Protein AF-A0A0Q8CU40-F1 (afdb_monomer)

Foldseek 3Di:
DQALVNLLVLLVVLVVLVVLLVLLVVLLVVLVVVVVCVVVVNFDCDDLLVVLSVLLNVLSVLLNVLNVVSNVLSVLSNVCSPDPDNQVSLQVVVVVCVVVVNDDPVPHPDDPVVSSVVSVVSSVSSVVSSVSSVVSNVVSVVPGPDPVVPPPPPPPPPPPPVVVVPDPPDDDDDDDDDDDDD

Secondary structure (DSSP, 8-state):
---HHHHHHHHHHHHTHHHHHHHHHHHHHHHHHHHHHHHTTSS---THHHHHHHHHHHHHHHHHHHHHHHHHHHHHHHHHTTSS-HHHHHHHHHHHHHHTT-S-GGGTT--HHHHHHHHHHHHHHHHHHHHHHHHHHHHHHHHSPPGGG-----------TTTTS---PPPPP---------

Structure (mmCIF, N/CA/C/O backbone):
data_AF-A0A0Q8CU40-F1
#
_entry.id   AF-A0A0Q8CU40-F1
#
loop_
_atom_site.group_PDB
_atom_site.id
_atom_site.type_symbol
_atom_site.label_atom_id
_atom_site.label_alt_id
_atom_site.label_comp_id
_atom_site.label_asym_id
_atom_site.label_entity_id
_atom_site.label_seq_id
_atom_site.pdbx_PDB_ins_code
_atom_site.Cartn_x
_atom_site.Cartn_y
_atom_site.Cartn_z
_atom_site.occupancy
_atom_site.B_iso_or_equiv
_atom_site.auth_seq_id
_atom_site.auth_comp_id
_atom_site.auth_asym_id
_atom_site.auth_atom_id
_atom_site.pdbx_PDB_model_num
ATOM 1 N N . MET A 1 1 ? -13.364 10.792 26.585 1.00 67.12 1 MET A N 1
ATOM 2 C CA . MET A 1 1 ? -14.103 9.550 26.282 1.00 67.12 1 MET A CA 1
ATOM 3 C C . MET A 1 1 ? -14.371 9.530 24.794 1.00 67.12 1 MET A C 1
ATOM 5 O O . MET A 1 1 ? -14.919 10.508 24.309 1.00 67.12 1 MET A O 1
ATOM 9 N N . THR A 1 2 ? -13.939 8.488 24.085 1.00 82.44 2 THR A N 1
ATOM 10 C CA . THR A 1 2 ? -14.205 8.363 22.646 1.00 82.44 2 THR A CA 1
ATOM 11 C C . THR A 1 2 ? -15.622 7.847 22.428 1.00 82.44 2 THR A C 1
ATOM 13 O O . THR A 1 2 ? -16.013 6.862 23.050 1.00 82.44 2 THR A O 1
ATOM 16 N N . THR A 1 3 ? -16.402 8.510 21.579 1.00 88.81 3 THR A N 1
ATOM 17 C CA . THR A 1 3 ? -17.791 8.113 21.292 1.00 88.81 3 THR A CA 1
ATOM 18 C C . THR A 1 3 ? -17.864 7.080 20.164 1.00 88.81 3 THR A C 1
ATOM 20 O O . THR A 1 3 ? -16.966 6.988 19.325 1.00 88.81 3 THR A O 1
ATOM 23 N N . ALA A 1 4 ? -18.968 6.330 20.084 1.00 88.56 4 ALA A N 1
ATOM 24 C CA . ALA A 1 4 ? -19.224 5.415 18.967 1.00 88.56 4 ALA A CA 1
ATOM 25 C C . ALA A 1 4 ? -19.183 6.134 17.602 1.00 88.56 4 ALA A C 1
ATOM 27 O O . ALA A 1 4 ? -18.654 5.606 16.623 1.00 88.56 4 ALA A O 1
ATOM 28 N N . PHE A 1 5 ? -19.672 7.377 17.551 1.00 91.06 5 PHE A N 1
ATOM 29 C CA . PHE A 1 5 ? -19.627 8.211 16.351 1.00 91.06 5 PHE A CA 1
ATOM 30 C C . PHE A 1 5 ? -18.190 8.559 15.924 1.00 91.06 5 PHE A C 1
ATOM 32 O O . PHE A 1 5 ? -17.859 8.492 14.737 1.00 91.06 5 PHE A O 1
ATOM 39 N N . GLU A 1 6 ? -17.309 8.876 16.877 1.00 92.38 6 GLU A N 1
ATOM 40 C CA . GLU A 1 6 ? -15.890 9.130 16.595 1.00 92.38 6 GLU A CA 1
ATOM 41 C C . GLU A 1 6 ? -15.186 7.880 16.059 1.00 92.38 6 GLU A C 1
ATOM 43 O O . GLU A 1 6 ? -14.491 7.969 15.048 1.00 92.38 6 GLU A O 1
ATOM 48 N N . LEU A 1 7 ? -15.412 6.709 16.669 1.00 91.69 7 LEU A N 1
ATOM 49 C CA . LEU A 1 7 ? -14.852 5.435 16.195 1.00 91.69 7 LEU A CA 1
ATOM 50 C C . LEU A 1 7 ? -15.309 5.110 14.771 1.00 91.69 7 LEU A C 1
ATOM 52 O O . LEU A 1 7 ? -14.499 4.729 13.922 1.00 91.69 7 LEU A O 1
ATOM 56 N N . HIS A 1 8 ? -16.595 5.324 14.485 1.00 93.31 8 HIS A N 1
ATOM 57 C CA . HIS A 1 8 ? -17.143 5.119 13.151 1.00 93.31 8 HIS A CA 1
ATOM 58 C C . HIS A 1 8 ? -16.464 6.032 12.123 1.00 93.31 8 HIS A C 1
ATOM 60 O O . HIS A 1 8 ? -16.020 5.576 11.067 1.00 93.31 8 HIS A O 1
ATOM 66 N N . THR A 1 9 ? -16.319 7.315 12.458 1.00 94.56 9 THR A N 1
ATOM 67 C CA . THR A 1 9 ? -15.678 8.317 11.598 1.00 94.56 9 THR A CA 1
ATOM 68 C C . THR A 1 9 ? -14.206 7.979 11.342 1.00 94.56 9 THR A C 1
ATOM 70 O O . THR A 1 9 ? -13.751 8.020 10.197 1.00 94.56 9 THR A O 1
ATOM 73 N N . MET A 1 10 ? -13.467 7.572 12.379 1.00 94.44 10 MET A N 1
ATOM 74 C CA . MET A 1 10 ? -12.081 7.104 12.261 1.00 94.44 10 MET A CA 1
ATOM 75 C C . MET A 1 10 ? -11.966 5.908 11.306 1.00 94.44 10 MET A C 1
ATOM 77 O O . MET A 1 10 ? -11.107 5.901 10.422 1.00 94.44 10 MET A O 1
ATOM 81 N N . GLY A 1 11 ? -12.859 4.922 11.433 1.00 93.12 11 GLY A N 1
ATOM 82 C CA . GLY A 1 11 ? -12.889 3.753 10.554 1.00 93.12 11 GLY A CA 1
ATOM 83 C C . GLY A 1 11 ? -13.205 4.098 9.093 1.00 93.12 11 GLY A C 1
ATOM 84 O O . GLY A 1 11 ? -12.569 3.573 8.176 1.00 93.12 11 GLY A O 1
ATOM 85 N N . LEU A 1 12 ? -14.139 5.023 8.847 1.00 94.12 12 LEU A N 1
ATOM 86 C CA . LEU A 1 12 ? -14.445 5.495 7.490 1.00 94.12 12 LEU A CA 1
ATOM 87 C C . LEU A 1 12 ? -13.267 6.236 6.843 1.00 94.12 12 LEU A C 1
ATOM 89 O O . LEU A 1 12 ? -13.008 6.030 5.656 1.00 94.12 12 LEU A O 1
ATOM 93 N N . LEU A 1 13 ? -12.528 7.040 7.614 1.00 94.31 13 LEU A N 1
ATOM 94 C CA . LEU A 1 13 ? -11.325 7.721 7.128 1.00 94.31 13 LEU A CA 1
ATOM 95 C C . LEU A 1 13 ? -10.244 6.726 6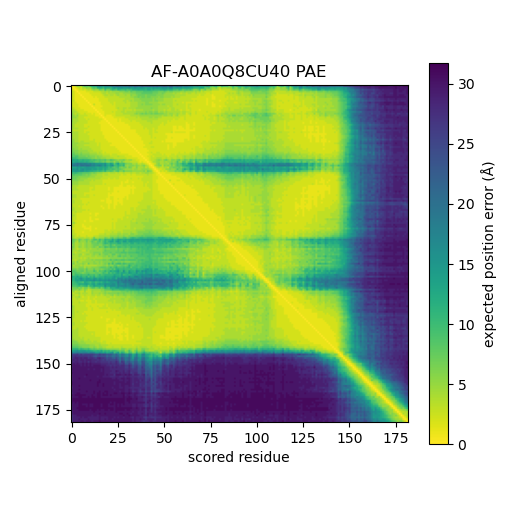.689 1.00 94.31 13 LEU A C 1
ATOM 97 O O . LEU A 1 13 ? -9.658 6.890 5.621 1.00 94.31 13 LEU A O 1
ATOM 101 N N . LEU A 1 14 ? -10.001 5.666 7.464 1.00 93.69 14 LEU A N 1
ATOM 102 C CA . LEU A 1 14 ? -9.022 4.639 7.085 1.00 93.69 14 LEU A CA 1
ATOM 103 C C . LEU A 1 14 ? -9.463 3.852 5.847 1.00 93.69 14 LEU A C 1
ATOM 105 O O . LEU A 1 14 ? -8.641 3.600 4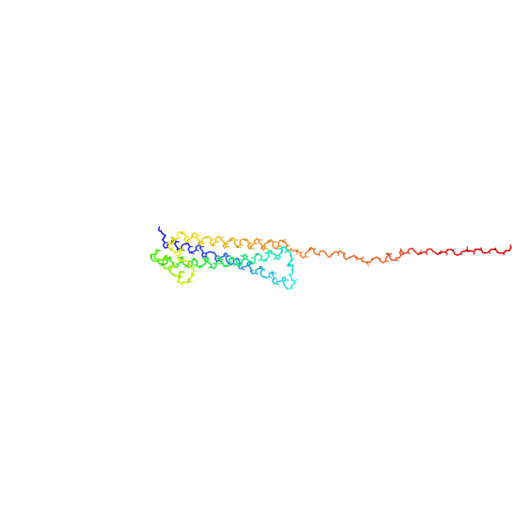.969 1.00 93.69 14 LEU A O 1
ATOM 109 N N . ARG A 1 15 ? -10.766 3.565 5.698 1.00 92.94 15 ARG A N 1
ATOM 110 C CA . ARG A 1 15 ? -11.325 2.915 4.492 1.00 92.94 15 ARG A CA 1
ATOM 111 C C . ARG A 1 15 ? -11.078 3.692 3.201 1.00 92.94 15 ARG A C 1
ATOM 113 O O . ARG A 1 15 ? -11.160 3.099 2.118 1.00 92.94 15 ARG A O 1
ATOM 120 N N . GLN A 1 16 ? -10.801 4.995 3.279 1.00 92.69 16 GLN A N 1
ATOM 121 C CA . GLN A 1 16 ? -10.401 5.790 2.117 1.00 92.69 16 GLN A CA 1
ATOM 122 C C . GLN A 1 16 ? -9.033 5.353 1.565 1.00 92.69 16 GLN A C 1
ATOM 124 O O . GLN A 1 16 ? -8.791 5.497 0.364 1.00 92.69 16 GLN A O 1
ATOM 129 N N . GLY A 1 17 ? -8.190 4.724 2.392 1.00 92.81 17 GLY A N 1
ATOM 130 C CA . GLY A 1 17 ? -6.917 4.115 2.001 1.00 92.81 17 GLY A CA 1
ATOM 131 C C . GLY A 1 17 ? -7.042 3.086 0.872 1.00 92.81 17 GLY A C 1
ATOM 132 O O . GLY A 1 17 ? -6.097 2.904 0.109 1.00 92.81 17 GLY A O 1
ATOM 133 N N . ARG A 1 18 ? -8.224 2.494 0.653 1.00 93.38 18 ARG A N 1
ATOM 134 C CA . ARG A 1 18 ? -8.475 1.591 -0.485 1.00 93.38 18 ARG A CA 1
ATOM 135 C C . ARG A 1 18 ? -8.276 2.251 -1.844 1.00 93.38 18 ARG A C 1
ATOM 137 O O . ARG A 1 18 ? -7.843 1.589 -2.781 1.00 93.38 18 ARG A O 1
ATOM 144 N N . ARG A 1 19 ? -8.541 3.558 -1.957 1.00 95.12 19 ARG A N 1
ATOM 145 C CA . ARG A 1 19 ? -8.262 4.307 -3.194 1.00 95.12 19 ARG A CA 1
ATOM 146 C C . ARG A 1 19 ? -6.759 4.396 -3.455 1.00 95.12 19 ARG A C 1
ATOM 148 O O . ARG A 1 19 ? -6.334 4.201 -4.586 1.00 95.12 19 ARG A O 1
ATOM 155 N N . LEU A 1 20 ? -5.961 4.620 -2.407 1.00 95.44 20 LEU A N 1
ATOM 156 C CA . LEU A 1 20 ? -4.496 4.623 -2.504 1.00 95.44 20 LEU A CA 1
ATOM 157 C C . LEU A 1 20 ? -3.969 3.240 -2.907 1.00 95.44 20 LEU A C 1
ATOM 159 O O . LEU A 1 20 ? -3.084 3.146 -3.750 1.00 95.44 20 LEU A O 1
ATOM 163 N N . ASN A 1 21 ? -4.557 2.178 -2.349 1.00 96.88 21 ASN A N 1
ATOM 164 C CA . ASN A 1 21 ? -4.229 0.801 -2.713 1.00 96.88 21 ASN A CA 1
ATOM 165 C C . ASN A 1 21 ? -4.530 0.499 -4.187 1.00 96.88 21 ASN A C 1
ATOM 167 O O . ASN A 1 21 ? -3.679 -0.034 -4.886 1.00 96.88 21 ASN A O 1
ATOM 171 N N . ALA A 1 22 ? -5.706 0.890 -4.689 1.00 96.94 22 ALA A N 1
ATOM 172 C CA . ALA A 1 22 ? -6.061 0.691 -6.095 1.00 96.94 22 ALA A CA 1
ATOM 173 C C . ALA A 1 22 ? -5.084 1.401 -7.050 1.00 96.94 22 ALA A C 1
ATOM 175 O O . ALA A 1 22 ? -4.663 0.815 -8.045 1.00 96.94 22 ALA A O 1
ATOM 176 N N . LEU A 1 23 ? -4.677 2.633 -6.721 1.00 97.44 23 LEU A N 1
ATOM 177 C CA . LEU A 1 23 ? -3.672 3.367 -7.495 1.00 97.44 23 LEU A CA 1
ATOM 178 C C . LEU A 1 23 ? -2.309 2.666 -7.472 1.00 97.44 23 LEU A C 1
ATOM 180 O O . LEU A 1 23 ? -1.691 2.500 -8.519 1.00 97.44 23 LEU A O 1
ATOM 184 N N . SER A 1 24 ? -1.855 2.218 -6.300 1.00 97.12 24 SER A N 1
ATOM 185 C CA . SER A 1 24 ? -0.583 1.499 -6.166 1.00 97.12 24 SER A CA 1
ATOM 186 C C . SER A 1 24 ? -0.574 0.173 -6.920 1.00 97.12 24 SER A C 1
ATOM 188 O O . SER A 1 24 ? 0.417 -0.133 -7.579 1.00 97.12 24 SER A O 1
ATOM 190 N N . LEU A 1 25 ? -1.676 -0.582 -6.892 1.00 98.12 25 LEU A N 1
ATOM 191 C CA . LEU A 1 25 ? -1.831 -1.801 -7.687 1.00 98.12 25 LEU A CA 1
ATOM 192 C C . LEU A 1 25 ? -1.790 -1.501 -9.186 1.00 98.12 25 LEU A C 1
ATOM 194 O O . LEU A 1 25 ? -1.146 -2.238 -9.925 1.00 98.12 25 LEU A O 1
ATOM 198 N N . GLY A 1 26 ? -2.413 -0.404 -9.627 1.00 98.31 26 GLY A N 1
ATOM 199 C CA . GLY A 1 26 ? -2.302 0.068 -11.007 1.00 98.31 26 GLY A CA 1
ATOM 200 C C . GLY A 1 26 ? -0.852 0.362 -11.399 1.00 98.31 26 GLY A C 1
ATOM 201 O O . GLY A 1 26 ? -0.377 -0.136 -12.416 1.00 98.31 26 GLY A O 1
ATOM 202 N N . LEU A 1 27 ? -0.112 1.093 -10.560 1.00 98.00 27 LEU A N 1
ATOM 203 C CA . LEU A 1 27 ? 1.313 1.358 -10.786 1.00 98.00 27 LEU A CA 1
ATOM 204 C C . LEU A 1 27 ? 2.153 0.077 -10.751 1.00 98.00 27 LEU A C 1
ATOM 206 O O . LEU A 1 27 ? 3.053 -0.080 -11.564 1.00 98.00 27 LEU A O 1
ATOM 210 N N . LEU A 1 28 ? 1.860 -0.855 -9.842 1.00 98.00 28 LEU A N 1
ATOM 211 C CA . LEU A 1 28 ? 2.585 -2.119 -9.724 1.00 98.00 28 LEU A CA 1
ATOM 212 C C . LEU A 1 28 ? 2.346 -2.999 -10.954 1.00 98.00 28 LEU A C 1
ATOM 214 O O . LEU A 1 28 ? 3.282 -3.624 -11.445 1.00 98.00 28 LEU A O 1
ATOM 218 N N . ALA A 1 29 ? 1.119 -3.004 -11.480 1.00 98.31 29 ALA A N 1
ATOM 219 C CA . ALA A 1 29 ? 0.780 -3.674 -12.727 1.00 98.31 29 ALA A CA 1
ATOM 220 C C . ALA A 1 29 ? 1.522 -3.054 -13.920 1.00 98.31 29 ALA A C 1
ATOM 222 O O 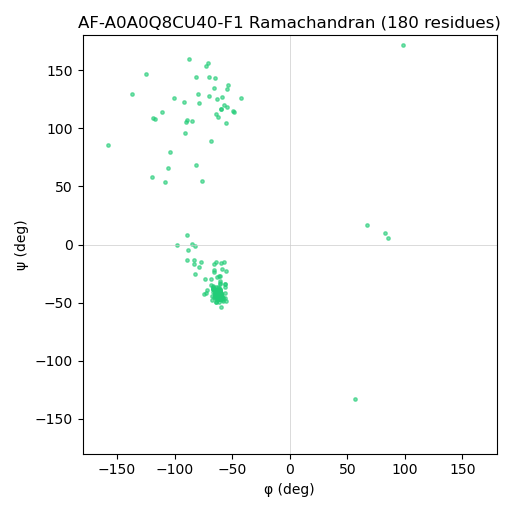. ALA A 1 29 ? 2.042 -3.798 -14.746 1.00 98.31 29 ALA A O 1
ATOM 223 N N . LEU A 1 30 ? 1.641 -1.722 -13.987 1.00 97.62 30 LEU A N 1
ATOM 224 C CA . LEU A 1 30 ? 2.451 -1.051 -15.013 1.00 97.62 30 LEU A CA 1
ATOM 225 C C . LEU A 1 30 ? 3.938 -1.411 -14.894 1.00 97.62 30 LEU A C 1
ATOM 227 O O . LEU A 1 30 ? 4.556 -1.763 -15.897 1.00 97.62 30 LEU A O 1
ATOM 231 N N . THR A 1 31 ? 4.502 -1.389 -13.682 1.00 96.75 31 THR A N 1
ATOM 232 C CA . THR A 1 31 ? 5.885 -1.822 -13.427 1.00 96.75 31 THR A CA 1
ATOM 233 C C . THR A 1 31 ? 6.095 -3.275 -13.863 1.00 96.75 31 THR A C 1
ATOM 235 O O . THR A 1 31 ? 7.064 -3.580 -14.553 1.00 96.75 31 THR A O 1
ATOM 238 N N . GLY A 1 32 ? 5.173 -4.173 -13.504 1.00 96.38 32 GLY A N 1
ATOM 239 C CA . GLY A 1 32 ? 5.225 -5.586 -13.881 1.00 96.38 32 GLY A CA 1
ATOM 240 C C . GLY A 1 32 ? 5.100 -5.810 -15.387 1.00 96.38 32 GLY A C 1
ATOM 241 O O . GLY A 1 32 ? 5.857 -6.597 -15.948 1.00 96.38 32 GLY A O 1
ATOM 242 N N . LEU A 1 33 ? 4.198 -5.084 -16.054 1.00 96.31 33 LEU A N 1
ATOM 243 C CA . LEU A 1 33 ? 4.050 -5.127 -17.508 1.00 96.31 33 LEU A CA 1
ATOM 244 C C . LEU A 1 33 ? 5.337 -4.683 -18.204 1.00 96.31 33 LEU A C 1
ATOM 246 O O . LEU A 1 33 ? 5.774 -5.337 -19.145 1.00 96.31 33 LEU A O 1
ATOM 250 N N . TRP A 1 34 ? 5.969 -3.609 -17.731 1.00 94.50 34 TRP A N 1
ATOM 251 C CA . TRP A 1 34 ? 7.230 -3.151 -18.305 1.00 94.50 34 TRP A CA 1
ATOM 252 C C . TRP A 1 34 ? 8.340 -4.195 -18.121 1.00 94.50 34 TRP A C 1
ATOM 254 O O . TRP A 1 34 ? 8.994 -4.574 -19.092 1.00 94.50 34 TRP A O 1
ATOM 264 N N . LEU A 1 35 ? 8.504 -4.741 -16.912 1.00 93.62 35 LEU A N 1
ATOM 265 C CA . LEU A 1 35 ? 9.465 -5.822 -16.667 1.00 93.62 35 LEU A CA 1
ATOM 266 C C . LEU A 1 35 ? 9.217 -7.034 -17.581 1.00 93.62 35 LEU A C 1
ATOM 268 O O . LEU A 1 35 ? 10.166 -7.595 -18.123 1.00 93.62 35 LEU A O 1
ATOM 272 N N . LEU A 1 36 ? 7.950 -7.406 -17.788 1.00 94.69 36 LEU A N 1
ATOM 273 C CA . LEU A 1 36 ? 7.564 -8.509 -18.666 1.00 94.69 36 LEU A CA 1
ATOM 274 C C . LEU A 1 36 ? 7.935 -8.233 -20.128 1.00 94.69 36 LEU A C 1
ATOM 276 O O . LEU A 1 36 ? 8.563 -9.075 -20.765 1.00 94.69 36 LEU A O 1
ATOM 280 N N . LEU A 1 37 ? 7.574 -7.058 -20.654 1.00 93.00 37 LEU A N 1
ATOM 281 C CA . LEU A 1 37 ? 7.864 -6.664 -22.036 1.00 93.00 37 LEU A CA 1
ATOM 282 C C . LEU A 1 37 ? 9.367 -6.667 -22.319 1.00 93.00 37 LEU A C 1
ATOM 284 O O . LEU A 1 37 ? 9.803 -7.231 -23.322 1.00 93.00 37 LEU A O 1
ATOM 288 N N . ALA A 1 38 ? 10.165 -6.124 -21.404 1.00 89.88 38 ALA A N 1
ATOM 289 C CA . ALA A 1 38 ? 11.609 -6.130 -21.564 1.00 89.88 38 ALA A CA 1
ATOM 290 C C . ALA A 1 38 ? 12.218 -7.538 -21.447 1.00 89.88 38 ALA A C 1
ATOM 292 O O . ALA A 1 38 ? 13.189 -7.837 -22.138 1.00 89.88 38 ALA A O 1
ATOM 293 N N . GLY A 1 39 ? 11.610 -8.440 -20.667 1.00 88.81 39 GLY A N 1
ATOM 294 C CA . GLY A 1 39 ? 11.960 -9.865 -20.665 1.00 88.81 39 GLY A CA 1
ATOM 295 C C . GLY A 1 39 ? 11.734 -10.560 -22.017 1.00 88.81 39 GLY A C 1
ATOM 296 O O . GLY A 1 39 ? 12.448 -11.504 -22.344 1.00 88.81 39 GLY A O 1
ATOM 297 N N . PHE A 1 40 ? 10.798 -10.061 -22.830 1.00 91.81 40 PHE A N 1
ATOM 298 C CA . PHE A 1 40 ? 10.568 -10.502 -24.212 1.00 91.81 40 PHE A CA 1
ATOM 299 C C . PHE A 1 40 ? 11.406 -9.742 -25.256 1.00 91.81 40 PHE A C 1
ATOM 301 O O . PHE A 1 40 ? 11.192 -9.915 -26.453 1.00 91.81 40 PHE A O 1
ATOM 308 N N . GLY A 1 41 ? 12.355 -8.904 -24.828 1.00 85.31 41 GLY A N 1
ATOM 309 C CA . GLY A 1 41 ? 13.206 -8.114 -25.721 1.00 85.31 41 GLY A CA 1
ATOM 310 C C . GLY A 1 41 ? 12.600 -6.781 -26.173 1.00 85.31 41 GLY A C 1
ATOM 311 O O . GLY A 1 41 ? 13.205 -6.085 -26.986 1.00 85.31 41 GLY A O 1
ATOM 312 N N . PHE A 1 42 ? 11.435 -6.386 -25.645 1.00 82.12 42 PHE A N 1
ATOM 313 C CA . PHE A 1 42 ? 10.838 -5.077 -25.915 1.00 82.12 42 PHE A CA 1
ATOM 314 C C . PHE A 1 42 ? 11.291 -4.047 -24.871 1.00 82.12 42 PHE A C 1
ATOM 316 O O . PHE A 1 42 ? 10.702 -3.921 -23.796 1.00 82.12 42 PHE A O 1
ATOM 323 N N . GLY A 1 43 ? 12.327 -3.277 -25.213 1.00 76.69 43 GLY A N 1
ATOM 324 C CA . GLY A 1 43 ? 12.889 -2.212 -24.375 1.00 76.69 43 GLY A CA 1
ATOM 325 C C . GLY A 1 43 ? 14.139 -2.632 -23.595 1.00 76.69 43 GLY A C 1
ATOM 326 O O . GLY A 1 43 ? 14.523 -3.798 -23.577 1.00 76.69 43 GLY A O 1
ATOM 327 N N . ALA A 1 44 ? 14.796 -1.662 -22.954 1.00 75.12 44 ALA A N 1
ATOM 328 C CA . ALA A 1 44 ? 16.048 -1.885 -22.234 1.00 75.12 44 ALA A CA 1
ATOM 329 C C . ALA A 1 44 ? 15.834 -1.994 -20.715 1.00 75.12 44 ALA A C 1
ATOM 331 O O . ALA A 1 44 ? 15.304 -1.079 -20.082 1.00 75.12 44 ALA A O 1
ATOM 332 N N . LEU A 1 45 ? 16.326 -3.083 -20.117 1.00 82.12 45 LEU A N 1
ATOM 333 C CA . LEU A 1 45 ? 16.501 -3.239 -18.666 1.00 82.12 45 LEU A CA 1
ATOM 334 C C . LEU A 1 45 ? 17.982 -3.138 -18.305 1.00 82.12 45 LEU A C 1
ATOM 336 O O . LEU A 1 45 ? 18.604 -4.108 -17.880 1.00 82.12 45 LEU A O 1
ATOM 340 N N . VAL A 1 46 ? 18.566 -1.960 -18.504 1.00 81.69 46 VAL A N 1
ATOM 341 C CA . VAL A 1 46 ? 19.994 -1.738 -18.254 1.00 81.69 46 VAL A CA 1
ATOM 342 C C . VAL A 1 46 ? 20.181 -0.578 -17.283 1.00 81.69 46 VAL A C 1
ATOM 344 O O . VAL A 1 46 ? 19.398 0.373 -17.266 1.00 81.69 46 VAL A O 1
ATOM 347 N N . GLY A 1 47 ? 21.222 -0.673 -16.454 1.00 86.38 47 GLY A N 1
ATOM 348 C CA . GLY A 1 47 ? 21.649 0.399 -15.562 1.00 86.38 47 GLY A CA 1
ATOM 349 C C . GLY A 1 47 ? 20.541 0.869 -14.618 1.00 86.38 47 GLY A C 1
ATOM 350 O O . GLY A 1 47 ? 19.856 0.068 -13.980 1.00 86.38 47 GLY A O 1
ATOM 351 N N . TRP A 1 48 ? 20.372 2.188 -14.527 1.00 88.50 48 TRP A N 1
ATOM 352 C CA . TRP A 1 48 ? 19.478 2.842 -13.569 1.00 88.50 48 TRP A CA 1
ATOM 353 C C . TRP A 1 48 ? 17.992 2.508 -13.754 1.00 88.50 48 TRP A C 1
ATOM 355 O O . TRP A 1 48 ? 17.258 2.475 -12.766 1.00 88.50 48 TRP A O 1
ATOM 365 N N . THR A 1 49 ? 17.552 2.183 -14.971 1.00 90.19 49 THR A N 1
ATOM 366 C CA . THR A 1 49 ? 16.153 1.833 -15.265 1.00 90.19 49 THR A CA 1
ATOM 367 C C . THR A 1 49 ? 15.730 0.553 -14.549 1.00 90.19 49 THR A C 1
ATOM 369 O O . THR A 1 49 ? 14.668 0.510 -13.926 1.00 90.19 49 THR A O 1
ATOM 372 N N . ALA A 1 50 ? 16.586 -0.476 -14.559 1.00 91.56 50 ALA A N 1
ATOM 373 C CA . ALA A 1 50 ? 16.312 -1.741 -13.878 1.00 91.56 50 ALA A CA 1
ATOM 374 C C . ALA A 1 50 ? 16.212 -1.555 -12.354 1.00 91.56 50 ALA A C 1
ATOM 376 O O . ALA A 1 50 ? 15.290 -2.075 -11.721 1.00 91.56 50 ALA A O 1
ATOM 377 N N . TYR A 1 51 ? 17.111 -0.755 -11.767 1.00 93.38 51 TYR A N 1
ATOM 378 C CA . TYR A 1 51 ? 17.063 -0.427 -10.340 1.00 93.38 51 TYR A CA 1
ATOM 379 C C . TYR A 1 51 ? 15.804 0.365 -9.969 1.00 93.38 51 TYR A C 1
ATOM 381 O O . TYR A 1 51 ? 15.146 0.035 -8.982 1.00 93.38 51 TYR A O 1
ATOM 389 N N . GLY A 1 52 ? 15.434 1.372 -10.767 1.00 94.44 52 GLY A N 1
ATOM 390 C CA . GLY A 1 52 ? 14.226 2.168 -10.546 1.00 94.44 52 GLY A CA 1
ATOM 391 C C . GLY A 1 52 ? 12.951 1.321 -10.581 1.00 94.44 52 GLY A C 1
ATOM 392 O O . GLY A 1 52 ? 12.107 1.442 -9.691 1.00 94.44 52 GLY A O 1
ATOM 393 N N . LEU A 1 53 ? 12.841 0.396 -11.542 1.00 95.19 53 LEU A N 1
ATOM 394 C CA . LEU A 1 53 ? 11.716 -0.541 -11.626 1.00 95.19 53 LEU A CA 1
ATOM 395 C C . LEU A 1 53 ? 11.679 -1.519 -10.451 1.00 95.19 53 LEU A C 1
ATOM 397 O O . LEU A 1 53 ? 10.619 -1.711 -9.855 1.00 95.19 53 LEU A O 1
ATOM 401 N N . GLY A 1 54 ? 12.824 -2.095 -10.075 1.00 95.69 54 GLY A N 1
ATOM 402 C CA . GLY A 1 54 ? 12.914 -3.004 -8.931 1.00 95.69 54 GLY A CA 1
ATOM 403 C C . GLY A 1 54 ? 12.507 -2.330 -7.618 1.00 95.69 54 GLY A C 1
ATOM 404 O O . GLY A 1 54 ? 11.681 -2.857 -6.872 1.00 95.69 54 GLY A O 1
ATOM 405 N N . LEU A 1 55 ? 13.016 -1.123 -7.358 1.00 97.38 55 LEU A N 1
ATOM 406 C CA . LEU A 1 55 ? 12.646 -0.352 -6.170 1.00 97.38 55 LEU A CA 1
ATOM 407 C C . LEU A 1 55 ? 11.180 0.093 -6.207 1.00 97.38 55 LEU A C 1
ATOM 409 O O . LEU A 1 55 ? 10.513 0.056 -5.173 1.00 97.38 55 LEU A O 1
ATOM 413 N N . SER A 1 56 ? 10.657 0.471 -7.379 1.00 97.69 56 SER A N 1
ATOM 414 C CA . SER A 1 56 ? 9.234 0.786 -7.545 1.00 97.69 56 SER A CA 1
ATOM 415 C C . SER A 1 56 ? 8.358 -0.426 -7.204 1.00 97.69 56 SER A C 1
ATOM 417 O O . SER A 1 56 ? 7.400 -0.297 -6.440 1.00 97.69 56 SER A O 1
ATOM 419 N N . ALA A 1 57 ? 8.721 -1.623 -7.677 1.00 97.75 57 ALA A N 1
ATOM 420 C CA . ALA A 1 57 ? 8.005 -2.855 -7.355 1.00 97.75 57 ALA A CA 1
ATOM 421 C C . ALA A 1 57 ? 8.015 -3.149 -5.845 1.00 97.75 57 ALA A C 1
ATOM 423 O O . ALA A 1 57 ? 6.962 -3.402 -5.260 1.00 97.75 57 ALA A O 1
ATOM 424 N N . ILE A 1 58 ? 9.176 -3.040 -5.188 1.00 98.25 58 ILE A N 1
ATOM 425 C CA . ILE A 1 58 ? 9.297 -3.220 -3.730 1.00 98.25 58 ILE A CA 1
ATOM 426 C C . ILE A 1 58 ? 8.438 -2.196 -2.976 1.00 98.25 58 ILE A C 1
ATOM 428 O O . ILE A 1 58 ? 7.722 -2.561 -2.042 1.00 98.25 58 ILE A O 1
ATOM 432 N N . ALA A 1 59 ? 8.463 -0.925 -3.387 1.00 98.19 59 ALA A N 1
ATOM 433 C CA . ALA A 1 59 ? 7.635 0.119 -2.789 1.00 98.19 59 ALA A CA 1
ATOM 434 C C . ALA A 1 59 ? 6.133 -0.183 -2.939 1.00 98.19 59 ALA A C 1
ATOM 436 O O . ALA A 1 59 ? 5.384 0.001 -1.980 1.00 98.19 59 ALA A O 1
ATOM 437 N N . GLY A 1 60 ? 5.706 -0.712 -4.091 1.00 97.62 60 GLY A N 1
ATOM 438 C CA . GLY A 1 60 ? 4.333 -1.175 -4.311 1.00 97.62 60 GLY A CA 1
ATOM 439 C C . GLY A 1 60 ? 3.944 -2.355 -3.417 1.00 97.62 60 GLY A C 1
ATOM 440 O O . GLY A 1 60 ? 2.878 -2.345 -2.810 1.00 97.62 60 GLY A O 1
ATOM 441 N N . LEU A 1 61 ? 4.825 -3.341 -3.235 1.00 98.06 61 LEU A N 1
ATOM 442 C CA . LEU A 1 61 ? 4.571 -4.460 -2.316 1.00 98.06 61 LEU A CA 1
ATOM 443 C C . LEU A 1 61 ? 4.464 -3.997 -0.855 1.00 98.06 61 LEU A C 1
ATOM 445 O O . LEU A 1 61 ? 3.566 -4.424 -0.126 1.00 98.06 61 LEU A O 1
ATOM 449 N N . LEU A 1 62 ? 5.336 -3.078 -0.429 1.00 98.00 62 LEU A N 1
ATOM 450 C CA . LEU A 1 62 ? 5.241 -2.449 0.890 1.00 98.00 62 LEU A CA 1
ATOM 451 C C . LEU A 1 62 ? 3.941 -1.650 1.040 1.00 98.00 62 LEU A C 1
ATOM 453 O O . LEU A 1 62 ? 3.312 -1.693 2.098 1.00 98.00 62 LEU A O 1
ATOM 457 N N . GLN A 1 63 ? 3.509 -0.951 -0.013 1.00 97.62 63 GLN A N 1
ATOM 458 C CA . GLN A 1 63 ? 2.233 -0.245 -0.031 1.00 97.62 63 GLN A CA 1
ATOM 459 C C . GLN A 1 63 ? 1.067 -1.219 0.194 1.00 97.62 63 GLN A C 1
ATOM 461 O O . GLN A 1 63 ? 0.225 -0.934 1.049 1.00 97.62 63 GLN A O 1
ATOM 466 N N . VAL A 1 64 ? 1.043 -2.361 -0.503 1.00 97.50 64 VAL A N 1
ATOM 467 C CA . VAL A 1 64 ? 0.006 -3.399 -0.357 1.00 97.50 64 VAL A CA 1
ATOM 468 C C . VAL A 1 64 ? -0.013 -3.952 1.067 1.00 97.50 64 VAL A C 1
ATOM 470 O O . VAL A 1 64 ? -1.080 -4.070 1.672 1.00 97.50 64 VAL A O 1
ATOM 473 N N . TYR A 1 65 ? 1.162 -4.220 1.646 1.00 97.06 65 TYR A N 1
ATOM 474 C CA . TYR A 1 65 ? 1.275 -4.648 3.042 1.00 97.06 65 TYR A CA 1
ATOM 475 C C . TYR A 1 65 ? 0.652 -3.626 4.007 1.00 97.06 65 TYR A C 1
ATOM 477 O O . TYR A 1 65 ? -0.160 -3.985 4.867 1.00 97.06 65 TYR A O 1
ATOM 485 N N . TYR A 1 66 ? 0.987 -2.341 3.857 1.00 96.50 66 TYR A N 1
ATOM 486 C CA . TYR A 1 66 ? 0.408 -1.293 4.697 1.00 96.50 66 TYR A CA 1
ATOM 487 C C . TYR A 1 66 ? -1.092 -1.103 4.449 1.00 96.50 66 TYR A C 1
ATOM 489 O O . TYR A 1 66 ? -1.824 -0.868 5.407 1.00 96.50 66 TYR A O 1
ATOM 497 N N . ALA A 1 67 ? -1.570 -1.245 3.211 1.00 96.50 67 ALA A N 1
ATOM 498 C CA . ALA A 1 67 ? -2.992 -1.161 2.886 1.00 96.50 67 ALA A CA 1
ATOM 499 C C . ALA A 1 67 ? -3.806 -2.255 3.581 1.00 96.50 67 ALA A C 1
ATOM 501 O O . ALA A 1 67 ? -4.829 -1.953 4.190 1.00 96.50 67 ALA A O 1
ATOM 502 N N . ALA A 1 68 ? -3.319 -3.500 3.557 1.00 95.12 68 ALA A N 1
ATOM 503 C CA . ALA A 1 68 ? -3.966 -4.614 4.243 1.00 95.12 68 ALA A CA 1
ATOM 504 C C . ALA A 1 68 ? -4.074 -4.359 5.757 1.00 95.12 68 ALA A C 1
ATOM 506 O O . ALA A 1 68 ? -5.125 -4.586 6.357 1.00 95.12 68 ALA A O 1
ATOM 507 N N . ARG A 1 69 ? -3.011 -3.819 6.371 1.00 94.06 69 ARG A N 1
ATOM 508 C CA . ARG A 1 69 ? -3.015 -3.428 7.791 1.00 94.06 69 ARG A CA 1
ATOM 509 C C . ARG A 1 69 ? -4.003 -2.295 8.084 1.00 94.06 69 ARG A C 1
ATOM 511 O O . ARG A 1 69 ? -4.741 -2.381 9.058 1.00 94.06 69 ARG A O 1
ATOM 518 N N . VAL A 1 70 ? -4.044 -1.259 7.244 1.00 95.69 70 VAL A N 1
ATOM 519 C CA . VAL A 1 70 ? -4.969 -0.122 7.397 1.00 95.69 70 VAL A CA 1
ATOM 520 C C . VAL A 1 70 ? -6.429 -0.559 7.258 1.00 95.69 70 VAL A C 1
ATOM 522 O O . VAL A 1 70 ? -7.264 -0.123 8.048 1.00 95.69 70 VAL A O 1
ATOM 525 N N . ASP A 1 71 ? -6.744 -1.426 6.294 1.00 94.94 71 ASP A N 1
ATOM 526 C CA . ASP A 1 71 ? -8.103 -1.943 6.095 1.00 94.94 71 ASP A CA 1
ATOM 527 C C . ASP A 1 71 ? -8.554 -2.833 7.260 1.00 94.94 71 ASP A C 1
ATOM 529 O O . ASP A 1 71 ? -9.707 -2.747 7.692 1.00 94.94 71 ASP A O 1
ATOM 533 N N . PHE A 1 72 ? -7.645 -3.642 7.809 1.00 93.31 72 PHE A N 1
ATOM 534 C CA . PHE A 1 72 ? -7.910 -4.421 9.016 1.00 93.31 72 PHE A CA 1
ATOM 53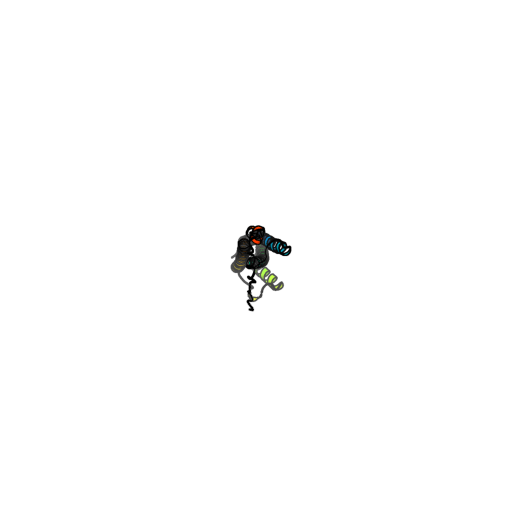5 C C . PHE A 1 72 ? -8.217 -3.513 10.219 1.00 93.31 72 PHE A C 1
ATOM 537 O O . PHE A 1 72 ? -9.259 -3.674 10.857 1.00 93.31 72 PHE A O 1
ATOM 544 N N . ASP A 1 73 ? -7.379 -2.501 10.472 1.00 93.19 73 ASP A N 1
ATOM 545 C CA . ASP A 1 73 ? -7.591 -1.526 11.552 1.00 93.19 73 ASP A CA 1
ATOM 546 C C . ASP A 1 73 ? -8.906 -0.747 11.373 1.00 93.19 73 ASP A C 1
ATOM 548 O O . ASP A 1 73 ? -9.631 -0.492 12.340 1.00 93.19 73 ASP A O 1
ATOM 552 N N . ALA A 1 74 ? -9.257 -0.401 10.130 1.00 94.38 74 ALA A N 1
ATOM 553 C CA . ALA A 1 74 ? -10.532 0.229 9.806 1.00 94.38 74 ALA A CA 1
ATOM 554 C C . ALA A 1 74 ? -11.719 -0.678 10.162 1.00 94.38 74 ALA A C 1
ATOM 556 O O . ALA A 1 74 ? -12.713 -0.209 10.720 1.00 94.38 74 ALA A O 1
ATOM 557 N N . GLY A 1 75 ? -11.612 -1.975 9.857 1.00 93.50 75 GLY A N 1
ATOM 558 C CA . GLY A 1 75 ? -12.608 -2.984 10.205 1.00 93.50 75 GLY A CA 1
ATOM 559 C C . GLY A 1 75 ? -12.815 -3.103 11.714 1.00 93.50 75 GLY A C 1
ATOM 560 O O . GLY A 1 75 ? -13.959 -3.086 12.169 1.00 93.50 75 GLY A O 1
ATOM 561 N N . LEU A 1 76 ? -11.727 -3.134 12.491 1.00 92.75 76 LEU A N 1
ATOM 562 C CA . LEU A 1 76 ? -11.788 -3.174 13.956 1.00 92.75 76 LEU A CA 1
ATOM 563 C C . LEU A 1 76 ? -12.467 -1.933 14.544 1.00 92.75 76 LEU A C 1
ATOM 565 O O . LEU A 1 76 ? -13.323 -2.063 15.415 1.00 92.75 76 LEU A O 1
ATOM 569 N N . LEU A 1 77 ? -12.137 -0.735 14.048 1.00 92.62 77 LEU A N 1
ATOM 570 C CA . LEU A 1 77 ? -12.766 0.511 14.504 1.00 92.62 77 LEU A CA 1
ATOM 571 C C . LEU A 1 77 ? -14.264 0.552 14.183 1.00 92.62 77 LEU A C 1
ATOM 573 O O . LEU A 1 77 ? -15.067 0.960 15.020 1.00 92.62 77 LEU A O 1
ATOM 577 N N . LEU A 1 78 ? -14.655 0.096 12.991 1.00 93.88 78 LEU A N 1
ATOM 578 C CA . LEU A 1 78 ? -16.062 0.023 12.596 1.00 93.88 78 LEU A CA 1
ATOM 579 C C . LEU A 1 78 ? -16.840 -1.032 13.389 1.00 93.88 78 LEU A C 1
ATOM 581 O O . LEU A 1 78 ? -18.017 -0.814 13.667 1.00 93.88 78 LEU A O 1
ATOM 585 N N . ALA A 1 79 ? -16.208 -2.152 13.747 1.00 91.75 79 ALA A N 1
ATOM 586 C CA . ALA A 1 79 ? -16.800 -3.155 14.625 1.00 91.75 79 ALA A CA 1
ATOM 587 C C . ALA A 1 79 ? -16.972 -2.605 16.049 1.00 91.75 79 ALA A C 1
ATOM 589 O O . ALA A 1 79 ? -18.072 -2.663 16.588 1.00 91.75 79 ALA A O 1
ATOM 590 N N . ALA A 1 80 ? -15.937 -1.972 16.610 1.00 91.62 80 ALA A N 1
ATOM 591 C CA . ALA A 1 80 ? -15.989 -1.347 17.931 1.00 91.62 80 ALA A CA 1
ATOM 592 C C . ALA A 1 80 ? -17.041 -0.229 18.021 1.00 91.62 80 ALA A C 1
ATOM 594 O O . ALA A 1 80 ? -17.688 -0.072 19.050 1.00 91.62 80 ALA A O 1
ATOM 595 N N . ALA A 1 81 ? -17.266 0.514 16.934 1.00 92.00 81 ALA A N 1
ATOM 596 C CA . ALA A 1 81 ? -18.305 1.540 16.860 1.00 92.00 81 ALA A CA 1
ATOM 597 C C . ALA A 1 81 ? -19.743 0.991 16.947 1.00 92.00 81 ALA A C 1
ATOM 599 O O . ALA A 1 81 ? -20.671 1.767 17.167 1.00 92.00 81 ALA A O 1
ATOM 600 N N . ARG A 1 82 ? -19.950 -0.316 16.733 1.00 91.31 82 ARG A N 1
ATOM 601 C CA . ARG A 1 82 ? -21.264 -0.963 16.895 1.00 91.31 82 ARG A CA 1
ATOM 602 C C . ARG A 1 82 ? -21.550 -1.341 18.342 1.00 91.31 82 ARG A C 1
ATOM 604 O O . ARG A 1 82 ? -22.709 -1.584 18.667 1.00 91.31 82 ARG A O 1
ATOM 611 N N . GLU A 1 83 ? -20.524 -1.371 19.187 1.00 89.50 83 GLU A N 1
ATOM 612 C CA . GLU A 1 83 ? -20.694 -1.698 20.591 1.00 89.50 83 GLU A CA 1
ATOM 613 C C . GLU A 1 83 ? -21.175 -0.511 21.412 1.00 89.50 83 GLU A C 1
ATOM 615 O O . GLU A 1 83 ? -20.817 0.646 21.181 1.00 89.50 83 GLU A O 1
ATOM 620 N N . ARG A 1 84 ? -22.015 -0.820 22.400 1.00 82.38 84 ARG A N 1
ATOM 621 C CA . ARG A 1 84 ? -22.675 0.185 23.240 1.00 82.38 84 ARG A CA 1
ATOM 622 C C . ARG A 1 84 ? -21.717 0.836 24.238 1.00 82.38 84 ARG A C 1
ATOM 624 O O . ARG A 1 84 ? -21.915 1.993 24.598 1.00 82.38 84 ARG A O 1
ATOM 631 N N . ASP A 1 85 ? -20.697 0.091 24.663 1.00 86.19 85 ASP A N 1
ATOM 632 C CA . ASP A 1 85 ? -19.642 0.550 25.563 1.00 86.19 85 ASP A CA 1
ATOM 633 C C . ASP A 1 85 ? -18.269 0.517 24.854 1.00 86.19 85 ASP A C 1
ATOM 635 O O . ASP A 1 85 ? -17.698 -0.559 24.643 1.00 86.19 85 ASP A O 1
ATOM 639 N N . PRO A 1 86 ? -17.698 1.688 24.513 1.00 81.56 86 PRO A N 1
ATOM 640 C CA . PRO A 1 86 ? -16.381 1.796 23.889 1.00 81.56 86 PRO A CA 1
ATOM 641 C C . PRO A 1 86 ? -15.234 1.224 24.732 1.00 81.56 86 PRO A C 1
ATOM 643 O O . PRO A 1 86 ? -14.211 0.828 24.167 1.00 81.56 86 PRO A O 1
ATOM 646 N N . ALA A 1 87 ? -15.359 1.201 26.064 1.00 83.94 87 ALA A N 1
ATOM 647 C CA . ALA A 1 87 ? -14.334 0.643 26.943 1.00 83.94 87 ALA A CA 1
ATOM 648 C C . ALA A 1 87 ? -14.344 -0.890 26.888 1.00 83.94 87 ALA A C 1
ATOM 650 O O . ALA A 1 87 ? -13.288 -1.508 26.753 1.00 83.94 87 ALA A O 1
ATOM 651 N N . HIS A 1 88 ? -15.534 -1.495 26.895 1.00 85.62 88 HIS A N 1
ATOM 652 C CA . HIS A 1 88 ? -15.695 -2.932 26.676 1.00 85.62 88 HIS A CA 1
ATOM 653 C C . HIS A 1 88 ? -15.244 -3.358 25.269 1.00 85.62 88 HIS A C 1
ATOM 655 O O . HIS A 1 88 ? -14.570 -4.372 25.103 1.00 85.62 88 HIS A O 1
ATOM 661 N N . ALA A 1 89 ? -15.534 -2.551 24.245 1.00 86.69 89 ALA A N 1
ATOM 662 C CA . ALA A 1 89 ? -15.070 -2.820 22.884 1.00 86.69 89 ALA A CA 1
ATOM 663 C C . ALA A 1 89 ? -13.534 -2.857 22.789 1.00 86.69 89 ALA A C 1
ATOM 665 O O . ALA A 1 89 ? -12.966 -3.707 22.107 1.00 86.69 89 ALA A O 1
ATOM 666 N N . ALA A 1 90 ? -12.847 -1.955 23.498 1.00 86.06 90 ALA A N 1
ATOM 667 C CA . ALA A 1 90 ? -11.388 -1.912 23.535 1.00 86.06 90 ALA A CA 1
ATOM 668 C C . ALA A 1 90 ? -10.777 -3.188 24.136 1.00 86.06 90 ALA A C 1
ATOM 670 O O . ALA A 1 90 ? -9.803 -3.712 23.593 1.00 86.06 90 ALA A O 1
ATOM 671 N N . THR A 1 91 ? -11.343 -3.693 25.235 1.00 86.19 91 THR A N 1
ATOM 672 C CA . THR A 1 91 ? -10.855 -4.917 25.884 1.00 86.19 91 THR A CA 1
ATOM 673 C C . THR A 1 91 ? -11.178 -6.160 25.061 1.00 86.19 91 THR A C 1
ATOM 675 O O . THR A 1 91 ? -10.318 -7.028 24.927 1.00 86.19 91 THR A O 1
ATOM 678 N N . ALA A 1 92 ? -12.360 -6.227 24.442 1.00 86.25 92 ALA A N 1
ATOM 679 C CA . ALA A 1 92 ? -12.741 -7.319 23.546 1.00 86.25 92 ALA A CA 1
ATOM 680 C C . ALA A 1 92 ? -11.830 -7.402 22.308 1.00 86.25 92 ALA A C 1
ATOM 682 O O . ALA A 1 92 ? -11.416 -8.495 21.908 1.00 86.25 92 ALA A O 1
ATOM 683 N N . VAL A 1 93 ? -11.462 -6.252 21.727 1.00 86.94 93 VAL A N 1
ATOM 684 C CA . VAL A 1 93 ? -10.493 -6.182 20.622 1.00 86.94 93 VAL A CA 1
ATOM 685 C C . VAL A 1 93 ? -9.117 -6.661 21.076 1.0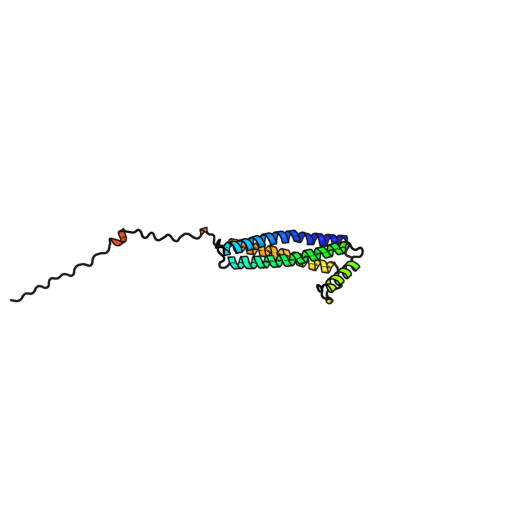0 86.94 93 VAL A C 1
ATOM 687 O O . VAL A 1 93 ? -8.543 -7.528 20.420 1.00 86.94 93 VAL A O 1
ATOM 690 N N . ASP A 1 94 ? -8.597 -6.159 22.200 1.00 88.00 94 ASP A N 1
ATOM 691 C CA . ASP A 1 94 ? -7.286 -6.582 22.712 1.00 88.00 94 ASP A CA 1
ATOM 692 C C . ASP A 1 94 ? -7.257 -8.090 23.016 1.00 88.00 94 ASP A C 1
ATOM 694 O O . ASP A 1 94 ? -6.281 -8.759 22.679 1.00 88.00 94 ASP A O 1
ATOM 698 N N . ALA A 1 95 ? -8.324 -8.635 23.613 1.00 85.19 95 ALA A N 1
ATOM 699 C CA . ALA A 1 95 ? -8.449 -10.062 23.905 1.00 85.19 95 ALA A CA 1
ATOM 700 C C . ALA A 1 95 ? -8.470 -10.904 22.622 1.00 85.19 95 ALA A C 1
ATOM 702 O O . ALA A 1 95 ? -7.775 -11.915 22.531 1.00 85.19 95 ALA A O 1
ATOM 703 N N . SER A 1 96 ? -9.204 -10.454 21.601 1.00 87.56 96 SER A N 1
ATOM 704 C CA . SER A 1 96 ? -9.258 -11.126 20.299 1.00 87.56 96 SER A CA 1
ATOM 705 C C . SER A 1 96 ? -7.902 -11.090 19.590 1.00 87.56 96 SER A C 1
ATOM 707 O O . SER A 1 96 ? -7.449 -12.102 19.062 1.00 87.56 96 SER A O 1
ATOM 709 N N . LEU A 1 97 ? -7.212 -9.945 19.606 1.00 87.94 97 LEU A N 1
ATOM 710 C CA . LEU A 1 97 ? -5.889 -9.803 18.994 1.00 87.94 97 LEU A CA 1
ATOM 711 C C . LEU A 1 97 ? -4.821 -10.633 19.714 1.00 87.94 97 LEU A C 1
ATOM 713 O O . LEU A 1 97 ? -3.950 -11.193 19.051 1.00 87.94 97 LEU A O 1
ATOM 717 N N . GLN A 1 98 ? -4.895 -10.749 21.041 1.00 87.38 98 GLN A N 1
ATOM 718 C CA . GLN A 1 98 ? -4.021 -11.635 21.813 1.00 87.38 98 GLN A CA 1
ATOM 719 C C . GLN A 1 98 ? -4.305 -13.109 21.515 1.00 87.38 98 GLN A C 1
ATOM 721 O O . GLN A 1 98 ? -3.368 -13.864 21.270 1.00 87.38 98 GLN A O 1
ATOM 726 N N . ALA A 1 99 ? -5.580 -13.510 21.460 1.00 87.62 99 ALA A N 1
ATOM 727 C CA . ALA A 1 99 ? -5.975 -14.877 21.114 1.00 87.62 99 ALA A CA 1
ATOM 728 C C . ALA A 1 99 ? -5.511 -15.282 19.703 1.00 87.62 99 ALA A C 1
ATOM 730 O O . ALA A 1 99 ? -5.156 -16.434 19.472 1.00 87.62 99 ALA A O 1
ATOM 731 N N . LEU A 1 100 ? -5.462 -14.325 18.773 1.00 87.06 100 LEU A N 1
ATOM 732 C CA . LEU A 1 100 ? -4.938 -14.516 17.418 1.00 87.06 100 LEU A CA 1
ATOM 733 C C . LEU A 1 100 ? -3.403 -14.408 17.324 1.00 87.06 100 LEU A C 1
ATOM 735 O O . LEU A 1 100 ? -2.856 -14.533 16.231 1.00 87.06 100 LEU A O 1
ATOM 739 N N . GLY A 1 101 ? -2.696 -14.138 18.428 1.00 85.38 101 GLY A N 1
ATOM 740 C CA . GLY A 1 101 ? -1.241 -13.942 18.440 1.00 85.38 101 GLY A CA 1
ATOM 741 C C . GLY A 1 101 ? -0.767 -12.678 17.707 1.00 85.38 101 GLY A C 1
ATOM 742 O O . GLY A 1 101 ? 0.409 -12.556 17.375 1.00 85.38 101 GLY A O 1
ATOM 743 N N . LEU A 1 102 ? -1.670 -11.730 17.435 1.00 81.44 102 LEU A N 1
ATOM 744 C CA . LEU A 1 102 ? -1.400 -10.501 16.680 1.00 81.44 102 LEU A CA 1
ATOM 745 C C . LEU A 1 102 ? -0.938 -9.333 17.561 1.00 81.44 102 LEU A C 1
ATOM 747 O O . LEU A 1 102 ? -0.459 -8.326 17.034 1.00 81.44 102 LEU A O 1
ATOM 751 N N . GLN A 1 103 ? -1.090 -9.443 18.883 1.00 82.06 103 GLN A N 1
ATOM 752 C CA . GLN A 1 103 ? -0.727 -8.403 19.842 1.00 82.06 103 GLN A CA 1
ATOM 753 C C . GLN A 1 103 ? -0.016 -9.001 21.056 1.00 82.06 103 GLN A C 1
ATOM 755 O O . GLN A 1 103 ? -0.523 -9.924 21.689 1.00 82.06 103 GLN A O 1
ATOM 760 N N . ALA A 1 104 ? 1.138 -8.430 21.407 1.00 79.81 104 ALA A N 1
ATOM 761 C CA . ALA A 1 104 ? 1.831 -8.771 22.643 1.00 79.81 104 ALA A CA 1
ATOM 762 C C . ALA A 1 104 ? 1.045 -8.249 23.868 1.00 79.81 104 ALA A C 1
ATOM 764 O O . ALA A 1 104 ? 0.484 -7.147 23.795 1.00 79.81 104 ALA A O 1
ATOM 765 N N . PRO A 1 105 ? 1.033 -8.977 25.003 1.00 71.81 105 PRO A N 1
ATOM 766 C CA . PRO A 1 105 ? 0.262 -8.604 26.197 1.00 71.81 105 PRO A CA 1
ATOM 767 C C . PRO A 1 105 ? 0.597 -7.204 26.731 1.00 71.81 105 PRO A C 1
ATOM 769 O O . PRO A 1 105 ? -0.280 -6.474 27.179 1.00 71.81 105 PRO A O 1
ATOM 772 N N . GLU A 1 106 ? 1.857 -6.792 26.597 1.00 72.62 106 GLU A N 1
ATOM 773 C CA . GLU A 1 106 ? 2.383 -5.481 27.006 1.00 72.62 106 GLU A CA 1
ATOM 774 C C . GLU A 1 106 ? 1.776 -4.285 26.245 1.00 72.62 106 GLU A C 1
ATOM 776 O O . GLU A 1 106 ? 1.886 -3.143 26.684 1.00 72.62 106 GLU A O 1
ATOM 781 N N . HIS A 1 107 ? 1.103 -4.531 25.117 1.00 69.50 107 HIS A N 1
ATOM 782 C CA . HIS A 1 107 ? 0.444 -3.497 24.315 1.00 69.50 107 HIS A CA 1
ATOM 783 C C . HIS A 1 107 ? -1.066 -3.373 24.595 1.00 69.50 107 HIS A C 1
ATOM 785 O O . HIS A 1 107 ? -1.732 -2.552 23.946 1.00 69.50 107 HIS A O 1
ATOM 791 N N . ALA A 1 108 ? -1.615 -4.188 25.506 1.00 70.19 108 ALA A N 1
ATOM 792 C CA . ALA A 1 108 ? -3.018 -4.156 25.923 1.00 70.19 108 ALA A CA 1
ATOM 793 C C . ALA A 1 108 ? -3.340 -2.935 26.804 1.00 70.19 108 ALA A C 1
ATOM 795 O O . ALA A 1 108 ? -2.467 -2.378 27.466 1.00 70.19 108 ALA A O 1
ATOM 796 N N . GLY A 1 109 ? -4.601 -2.493 26.799 1.00 75.00 109 GLY A N 1
ATOM 797 C CA . GLY A 1 109 ? -5.072 -1.396 27.657 1.00 75.00 109 GLY A CA 1
ATOM 798 C C . GLY A 1 109 ? -4.792 0.014 27.126 1.00 75.00 109 GLY A C 1
ATOM 799 O O . GLY A 1 109 ? -5.008 0.999 27.831 1.00 75.00 109 GLY A O 1
ATOM 800 N N . ARG A 1 110 ? -4.342 0.147 25.871 1.00 80.25 110 ARG A N 1
ATOM 801 C CA . ARG A 1 110 ? -4.193 1.456 25.218 1.00 80.25 110 ARG A CA 1
ATOM 802 C C . ARG A 1 110 ? -5.554 2.128 25.026 1.00 80.25 110 ARG A C 1
ATOM 804 O O . ARG A 1 110 ? -6.533 1.481 24.668 1.00 80.25 110 ARG A O 1
ATOM 811 N N . ASP A 1 111 ? -5.601 3.447 25.185 1.00 85.75 111 ASP A N 1
ATOM 812 C CA . ASP A 1 111 ? -6.788 4.238 24.850 1.00 85.75 111 ASP A CA 1
ATOM 813 C C . ASP A 1 111 ? -7.000 4.322 23.321 1.00 85.75 111 ASP A C 1
ATOM 815 O O . ASP A 1 111 ? -6.055 4.210 22.526 1.00 85.75 111 ASP A O 1
ATOM 819 N N . TRP A 1 112 ? -8.241 4.557 22.889 1.00 87.69 112 TRP A N 1
ATOM 820 C CA . TRP A 1 112 ? -8.619 4.691 21.478 1.00 87.69 112 TRP A CA 1
ATOM 821 C C . TRP A 1 112 ? -7.831 5.786 20.757 1.00 87.69 112 TRP A C 1
ATOM 823 O O . TRP A 1 112 ? -7.449 5.611 19.599 1.00 87.69 112 TRP A O 1
ATOM 833 N N . SER A 1 113 ? -7.492 6.876 21.451 1.00 86.25 113 SER A N 1
ATOM 834 C CA . SER A 1 113 ? -6.654 7.945 20.899 1.00 86.25 113 SER A CA 1
ATOM 835 C C . SER A 1 113 ? -5.248 7.461 20.508 1.00 86.25 113 SER A C 1
ATOM 837 O O . SER A 1 113 ? -4.703 7.879 19.482 1.00 86.25 113 SER A O 1
ATOM 839 N N . ALA A 1 114 ? -4.657 6.551 21.289 1.00 87.12 114 ALA A N 1
ATOM 840 C CA . ALA A 1 114 ? -3.356 5.958 21.000 1.00 87.12 114 ALA A CA 1
ATOM 841 C C . ALA A 1 114 ? -3.438 4.956 19.842 1.00 87.12 114 ALA A C 1
ATOM 843 O O . ALA A 1 114 ? -2.584 4.988 18.952 1.00 87.12 114 ALA A O 1
ATOM 844 N N . ARG A 1 115 ? -4.493 4.128 19.804 1.00 89.31 115 ARG A N 1
ATOM 845 C CA . ARG A 1 115 ? -4.762 3.210 18.682 1.00 89.31 115 ARG A CA 1
ATOM 846 C C . ARG A 1 115 ? -4.935 3.974 17.366 1.00 89.31 115 ARG A C 1
ATOM 848 O O . ARG A 1 115 ? -4.301 3.640 16.367 1.00 89.31 115 ARG A O 1
ATOM 855 N N . TRP A 1 116 ? -5.691 5.070 17.393 1.00 91.25 116 TRP A N 1
ATOM 856 C CA . TRP A 1 116 ? -5.906 5.945 16.241 1.00 91.25 116 TRP A CA 1
ATOM 857 C C . TRP A 1 116 ? -4.613 6.551 15.687 1.00 91.25 116 TRP A C 1
ATOM 859 O O . TRP A 1 116 ? -4.410 6.582 14.472 1.00 91.25 116 TRP A O 1
ATOM 869 N N . ARG A 1 117 ? -3.702 7.013 16.557 1.00 91.19 117 ARG A N 1
ATOM 870 C CA . ARG A 1 117 ? -2.388 7.520 16.121 1.00 91.19 117 ARG A CA 1
ATOM 871 C C . ARG A 1 117 ? -1.577 6.446 15.396 1.00 91.19 117 ARG A C 1
ATOM 873 O O . ARG A 1 117 ? -0.960 6.757 14.378 1.00 91.19 117 ARG A O 1
ATOM 880 N N . GLY A 1 118 ? -1.615 5.206 15.887 1.00 91.31 118 GLY A N 1
ATOM 881 C CA . GLY A 1 118 ? -0.985 4.056 15.234 1.00 91.31 118 GLY A CA 1
ATOM 882 C C . GLY A 1 118 ? -1.547 3.810 13.833 1.00 91.31 118 GLY A C 1
ATOM 883 O O . GLY A 1 118 ? -0.796 3.849 12.858 1.00 91.31 118 GLY A O 1
ATOM 884 N N . ALA A 1 119 ? -2.871 3.676 13.721 1.00 92.69 119 ALA A N 1
ATOM 885 C CA . ALA A 1 119 ? -3.550 3.436 12.447 1.00 92.69 119 ALA A CA 1
ATOM 886 C C . ALA A 1 119 ? -3.316 4.572 11.428 1.00 92.69 119 ALA A C 1
ATOM 888 O O . ALA A 1 119 ? -3.007 4.332 10.260 1.00 92.69 119 ALA A O 1
ATOM 889 N N . ARG A 1 120 ? -3.347 5.838 11.871 1.00 93.94 120 ARG A N 1
ATOM 890 C CA . ARG A 1 120 ? -2.971 6.989 11.026 1.00 93.94 120 ARG A CA 1
ATOM 891 C C . ARG A 1 120 ? -1.515 6.946 10.577 1.00 93.94 120 ARG A C 1
ATOM 893 O O . ARG A 1 120 ? -1.209 7.382 9.468 1.00 93.94 120 ARG A O 1
ATOM 900 N N . GLY A 1 121 ? -0.615 6.474 11.435 1.00 94.62 121 GLY A N 1
ATOM 901 C CA . GLY A 1 121 ? 0.787 6.261 11.088 1.00 94.62 121 GLY A CA 1
ATOM 902 C C . GLY A 1 121 ? 0.936 5.268 9.938 1.00 94.62 121 GLY A C 1
ATOM 903 O O . GLY A 1 121 ? 1.690 5.533 9.003 1.00 94.62 121 GLY A O 1
ATOM 904 N N . LEU A 1 122 ? 0.165 4.179 9.956 1.00 94.50 122 LEU A N 1
ATOM 905 C CA . LEU A 1 122 ? 0.135 3.195 8.872 1.00 94.50 122 LEU A CA 1
ATOM 906 C C . LEU A 1 122 ? -0.416 3.789 7.572 1.00 94.50 122 LEU A C 1
ATOM 908 O O . LEU A 1 122 ? 0.216 3.627 6.533 1.00 94.50 122 LEU A O 1
ATOM 912 N N . LEU A 1 123 ? -1.504 4.566 7.626 1.00 94.88 123 LEU A N 1
ATOM 913 C CA . LEU A 1 123 ? -2.039 5.261 6.446 1.00 94.88 123 LEU A CA 1
ATOM 914 C C . LEU A 1 123 ? -1.018 6.240 5.837 1.00 94.88 123 LEU A C 1
ATOM 916 O O . LEU A 1 123 ? -0.883 6.335 4.619 1.00 94.88 123 LEU A O 1
ATOM 920 N N . ARG A 1 124 ? -0.249 6.950 6.673 1.00 96.38 124 ARG A N 1
ATOM 921 C CA . ARG A 1 124 ? 0.838 7.825 6.200 1.00 96.38 124 ARG A CA 1
ATOM 922 C C . ARG A 1 124 ? 1.959 7.037 5.528 1.00 96.38 124 ARG A C 1
ATOM 924 O O . ARG A 1 124 ? 2.448 7.469 4.491 1.00 96.38 124 ARG A O 1
ATOM 931 N N . ARG A 1 125 ? 2.349 5.886 6.086 1.00 96.81 125 ARG A N 1
ATOM 932 C CA . ARG A 1 125 ? 3.345 4.992 5.469 1.00 96.81 125 ARG A CA 1
ATOM 933 C C . ARG A 1 125 ? 2.837 4.421 4.147 1.00 96.81 125 ARG A C 1
ATOM 935 O O . ARG A 1 125 ? 3.578 4.434 3.175 1.00 96.81 125 ARG A O 1
ATOM 942 N N . GLN A 1 126 ? 1.566 4.026 4.084 1.00 97.06 126 GLN A N 1
ATOM 943 C CA . GLN A 1 126 ? 0.904 3.599 2.852 1.00 97.06 126 GLN A CA 1
ATOM 944 C C . GLN A 1 126 ? 0.997 4.684 1.766 1.00 97.06 126 GLN A C 1
ATOM 946 O O . GLN A 1 126 ? 1.399 4.397 0.640 1.00 97.06 126 GLN A O 1
ATOM 951 N N . ALA A 1 127 ? 0.668 5.935 2.103 1.00 96.88 127 ALA A N 1
ATOM 952 C CA . ALA A 1 127 ? 0.775 7.061 1.177 1.00 96.88 127 ALA A CA 1
ATOM 953 C C . ALA A 1 127 ? 2.231 7.349 0.770 1.00 96.88 127 ALA A C 1
ATOM 955 O O . ALA A 1 127 ? 2.501 7.588 -0.403 1.00 96.88 127 ALA A O 1
ATOM 956 N N . ALA A 1 128 ? 3.177 7.280 1.712 1.00 98.00 128 ALA A N 1
ATOM 957 C CA . ALA A 1 128 ? 4.598 7.462 1.428 1.00 98.00 128 ALA A CA 1
ATOM 958 C C . ALA A 1 128 ? 5.139 6.387 0.470 1.00 98.00 128 ALA A C 1
ATOM 960 O O . ALA A 1 128 ? 5.857 6.722 -0.467 1.00 98.00 128 ALA A O 1
ATOM 961 N N . CYS A 1 129 ? 4.750 5.119 0.651 1.00 97.50 129 CYS A N 1
ATOM 962 C CA . CYS A 1 129 ? 5.107 4.036 -0.265 1.00 97.50 129 CYS A CA 1
ATOM 963 C C . CYS A 1 129 ? 4.534 4.264 -1.668 1.00 97.50 129 CYS A C 1
ATOM 965 O O . CYS A 1 129 ? 5.259 4.084 -2.639 1.00 97.50 129 CYS A O 1
ATOM 967 N N . LEU A 1 130 ? 3.280 4.719 -1.783 1.00 98.00 130 LEU A N 1
ATOM 968 C CA . LEU A 1 130 ? 2.682 5.070 -3.076 1.00 98.00 130 LEU A CA 1
ATOM 969 C C . LEU A 1 130 ? 3.450 6.207 -3.773 1.00 98.00 130 LEU A C 1
ATOM 971 O O . LEU A 1 130 ? 3.751 6.106 -4.959 1.00 98.00 130 LEU A O 1
ATOM 975 N N . ILE A 1 131 ? 3.788 7.275 -3.042 1.00 98.38 131 ILE A N 1
ATOM 976 C CA . ILE A 1 131 ? 4.566 8.400 -3.587 1.00 98.38 131 ILE A CA 1
ATOM 977 C C . ILE A 1 131 ? 5.946 7.916 -4.045 1.00 98.38 131 ILE A C 1
ATOM 979 O O . ILE A 1 131 ? 6.357 8.215 -5.163 1.00 98.38 131 ILE A O 1
ATOM 983 N N . ALA A 1 132 ? 6.639 7.132 -3.216 1.00 98.25 132 ALA A N 1
ATOM 984 C CA . ALA A 1 132 ? 7.937 6.564 -3.565 1.00 98.25 132 ALA A CA 1
ATOM 985 C C . ALA A 1 132 ? 7.844 5.677 -4.815 1.00 98.25 132 ALA A C 1
ATOM 987 O O . ALA A 1 132 ? 8.628 5.850 -5.743 1.00 98.25 132 ALA A O 1
ATOM 988 N N . GLN A 1 133 ? 6.853 4.784 -4.881 1.00 98.31 133 GLN A N 1
ATOM 989 C CA . GLN A 1 133 ? 6.606 3.918 -6.033 1.00 98.31 133 GLN A CA 1
ATOM 990 C C . GLN A 1 133 ? 6.411 4.721 -7.324 1.00 98.31 133 GLN A C 1
ATOM 992 O O . GLN A 1 133 ? 7.011 4.379 -8.345 1.00 98.31 133 GLN A O 1
ATOM 997 N N . ALA A 1 134 ? 5.598 5.781 -7.274 1.00 98.06 134 ALA A N 1
ATOM 998 C CA . ALA A 1 134 ? 5.319 6.643 -8.417 1.00 98.06 134 ALA A CA 1
ATOM 999 C C . ALA A 1 134 ? 6.569 7.404 -8.885 1.00 98.06 134 ALA A C 1
ATOM 1001 O O . ALA A 1 134 ? 6.863 7.413 -10.077 1.00 98.06 134 ALA A O 1
ATOM 1002 N N . LEU A 1 135 ? 7.331 7.992 -7.956 1.00 98.12 135 LEU A N 1
ATOM 1003 C CA . LEU A 1 135 ? 8.569 8.711 -8.274 1.00 98.12 135 LEU A CA 1
ATOM 1004 C C . LEU A 1 135 ? 9.632 7.782 -8.866 1.00 98.12 135 LEU A C 1
ATOM 1006 O O . LEU A 1 135 ? 10.276 8.136 -9.848 1.00 98.12 135 LEU A O 1
ATOM 1010 N N . LEU A 1 136 ? 9.784 6.581 -8.305 1.00 97.44 136 LEU A N 1
ATOM 1011 C CA . LEU A 1 136 ? 10.727 5.582 -8.803 1.00 97.44 136 LEU A CA 1
ATOM 1012 C C . LEU A 1 136 ? 10.349 5.116 -10.210 1.00 97.44 136 LEU A C 1
ATOM 1014 O O . LEU A 1 136 ? 11.207 5.088 -11.090 1.00 97.44 136 LEU A O 1
ATOM 1018 N N . LEU A 1 137 ? 9.065 4.837 -10.456 1.00 96.31 137 LEU A N 1
ATOM 1019 C CA . LEU A 1 137 ? 8.589 4.467 -11.789 1.00 96.31 137 LEU A CA 1
ATOM 1020 C C . LEU A 1 137 ? 8.790 5.607 -12.799 1.00 96.31 137 LEU A C 1
ATOM 1022 O O . LEU A 1 137 ? 9.275 5.368 -13.901 1.00 96.31 137 LEU A O 1
ATOM 1026 N N . ALA A 1 138 ? 8.482 6.847 -12.412 1.00 96.00 138 ALA A N 1
ATOM 1027 C CA . ALA A 1 138 ? 8.693 8.019 -13.257 1.00 96.00 138 ALA A CA 1
ATOM 1028 C C . ALA A 1 138 ? 10.181 8.252 -13.562 1.00 96.00 138 ALA A C 1
ATOM 1030 O O . ALA A 1 138 ? 10.533 8.543 -14.701 1.00 96.00 138 ALA A O 1
ATOM 1031 N N . SER A 1 139 ? 11.068 8.072 -12.576 1.00 93.62 139 SER A N 1
ATOM 1032 C CA . SER A 1 139 ? 12.516 8.171 -12.792 1.00 93.62 139 SER A CA 1
ATOM 1033 C C . SER A 1 139 ? 13.044 7.070 -13.709 1.00 93.62 139 SER A C 1
ATOM 1035 O O . SER A 1 139 ? 13.882 7.347 -14.560 1.00 93.62 139 SER A O 1
ATOM 1037 N N . ALA A 1 140 ? 12.522 5.844 -13.591 1.00 92.31 140 ALA A N 1
ATOM 1038 C CA . ALA A 1 140 ? 12.880 4.759 -14.492 1.00 92.31 140 ALA A CA 1
ATOM 1039 C C . ALA A 1 140 ? 12.449 5.091 -15.922 1.00 92.31 140 ALA A C 1
ATOM 1041 O O . ALA A 1 140 ? 13.221 4.889 -16.850 1.00 92.31 140 ALA A O 1
ATOM 1042 N N . TRP A 1 141 ? 11.245 5.648 -16.093 1.00 90.88 141 TRP A N 1
ATOM 1043 C CA . TRP A 1 141 ? 10.743 6.109 -17.388 1.00 90.88 141 TRP A CA 1
ATOM 1044 C C . TRP A 1 141 ? 11.599 7.221 -17.990 1.00 90.88 141 TRP A C 1
ATOM 1046 O O . TRP A 1 141 ? 11.967 7.139 -19.154 1.00 90.88 141 TRP A O 1
ATOM 1056 N N . TRP A 1 142 ? 11.983 8.212 -17.187 1.00 90.50 142 TRP A N 1
ATOM 1057 C CA . TRP A 1 142 ? 12.843 9.311 -17.625 1.00 90.50 142 TRP A CA 1
ATOM 1058 C C . TRP A 1 142 ? 14.249 8.857 -18.042 1.00 90.50 142 TRP A C 1
ATOM 1060 O O . TRP A 1 142 ? 14.831 9.411 -18.968 1.00 90.50 142 TRP A O 1
ATOM 1070 N N . LEU A 1 143 ? 14.804 7.861 -17.348 1.00 86.31 143 LEU A N 1
ATOM 1071 C CA . LEU A 1 143 ? 16.141 7.321 -17.610 1.00 86.31 143 LEU A CA 1
ATOM 1072 C C . LEU A 1 143 ? 16.144 6.189 -18.642 1.00 86.31 143 LEU A C 1
ATOM 1074 O O . LEU A 1 143 ? 17.214 5.686 -18.989 1.00 86.31 143 LEU A O 1
ATOM 1078 N N . ALA A 1 144 ? 14.972 5.752 -19.107 1.00 83.56 144 ALA A N 1
ATOM 1079 C CA . ALA A 1 144 ? 14.885 4.724 -20.124 1.00 83.56 144 ALA A CA 1
ATOM 1080 C C . AL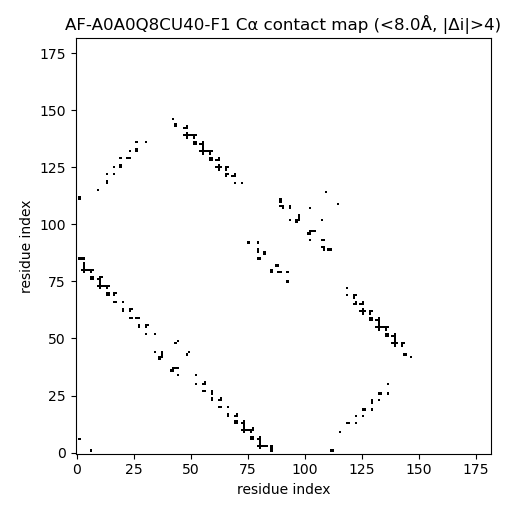A A 1 144 ? 15.531 5.252 -21.413 1.00 83.56 144 ALA A C 1
ATOM 1082 O O . ALA A 1 144 ? 15.122 6.311 -21.893 1.00 83.56 144 ALA A O 1
ATOM 1083 N N . PRO A 1 145 ? 16.521 4.542 -21.987 1.00 72.12 145 PRO A N 1
ATOM 1084 C CA . PRO A 1 145 ? 17.087 4.946 -23.264 1.00 72.12 145 PRO A CA 1
ATOM 1085 C C . PRO A 1 145 ? 15.959 4.946 -24.300 1.00 72.12 145 PRO A C 1
ATOM 1087 O O . PRO A 1 145 ? 15.324 3.913 -24.543 1.00 72.12 145 PRO A O 1
ATOM 1090 N N . LEU A 1 146 ? 15.652 6.125 -24.846 1.00 67.25 146 LEU A N 1
ATOM 1091 C CA . LEU A 1 146 ? 14.631 6.260 -25.872 1.00 67.25 146 LEU A CA 1
ATOM 1092 C C . LEU A 1 146 ? 15.117 5.513 -27.121 1.00 67.25 146 LEU A C 1
ATOM 1094 O O . LEU A 1 146 ? 16.258 5.712 -27.534 1.00 67.25 146 LEU A O 1
ATOM 1098 N N . PRO A 1 147 ? 14.270 4.699 -27.776 1.00 61.69 147 PRO A N 1
ATOM 1099 C CA . PRO A 1 147 ? 14.645 4.002 -29.009 1.00 61.69 147 PRO A CA 1
ATOM 1100 C C . PRO A 1 147 ? 15.121 4.923 -30.146 1.00 61.69 147 PRO A C 1
ATOM 1102 O O . PRO A 1 147 ? 15.704 4.426 -31.104 1.00 61.69 147 PRO A O 1
ATOM 1105 N N . LEU A 1 148 ? 14.870 6.235 -30.042 1.00 58.41 148 LEU A N 1
ATOM 1106 C CA . LEU A 1 148 ? 15.254 7.254 -31.021 1.00 58.41 148 LEU A CA 1
ATOM 1107 C C . LEU A 1 148 ? 16.740 7.653 -30.965 1.00 58.41 148 LEU A C 1
ATOM 1109 O O . LEU A 1 148 ? 17.205 8.248 -31.925 1.00 58.41 148 LEU A O 1
ATOM 1113 N N . ASP A 1 149 ? 17.477 7.314 -29.899 1.00 56.12 149 ASP A N 1
ATOM 1114 C CA . ASP A 1 149 ? 18.920 7.616 -29.784 1.00 56.12 149 ASP A CA 1
ATOM 1115 C C . ASP A 1 149 ? 19.819 6.563 -30.458 1.00 56.12 149 ASP A C 1
ATOM 1117 O O . ASP A 1 149 ? 21.043 6.696 -30.469 1.00 56.12 149 ASP A O 1
ATOM 1121 N N . ASN A 1 150 ? 19.232 5.523 -31.059 1.00 59.75 150 ASN A N 1
ATOM 1122 C CA . ASN A 1 150 ? 19.955 4.664 -31.990 1.00 59.75 150 ASN A CA 1
ATOM 1123 C C . ASN A 1 150 ? 19.987 5.352 -33.358 1.00 59.75 150 ASN A C 1
ATOM 1125 O O . ASN A 1 150 ? 19.347 4.881 -34.298 1.00 59.75 150 ASN A O 1
ATOM 1129 N N . ASP A 1 151 ? 20.713 6.464 -33.477 1.00 52.84 151 ASP A N 1
ATOM 1130 C CA . ASP A 1 151 ? 21.235 6.814 -34.792 1.00 52.84 151 ASP A CA 1
ATOM 1131 C C . ASP A 1 151 ? 22.126 5.626 -35.182 1.00 52.84 151 ASP A C 1
ATOM 1133 O O . ASP A 1 151 ? 23.087 5.335 -34.453 1.00 52.84 151 ASP A O 1
ATOM 1137 N N . PRO A 1 152 ? 21.819 4.861 -36.250 1.00 58.81 152 PRO A N 1
ATOM 1138 C CA . PRO A 1 152 ? 22.841 3.995 -36.797 1.00 58.81 152 PRO A CA 1
ATOM 1139 C C . PRO A 1 152 ? 24.011 4.932 -37.082 1.00 58.81 152 PRO A C 1
ATOM 1141 O O . PRO A 1 152 ? 23.855 5.895 -37.836 1.00 58.81 152 PRO A O 1
ATOM 1144 N N . ALA A 1 153 ? 25.156 4.708 -36.422 1.00 56.34 153 ALA A N 1
ATOM 1145 C CA . ALA A 1 153 ? 26.399 5.343 -36.837 1.00 56.34 153 ALA A CA 1
ATOM 1146 C C . ALA A 1 153 ? 26.410 5.243 -38.363 1.00 56.34 153 ALA A C 1
ATOM 1148 O O . ALA A 1 153 ? 26.133 4.134 -38.835 1.00 56.34 153 ALA A O 1
ATOM 1149 N N . PRO A 1 154 ? 26.583 6.357 -39.106 1.00 55.91 154 PRO A N 1
ATOM 1150 C CA . PRO A 1 154 ? 26.449 6.323 -40.552 1.00 55.91 154 PRO A CA 1
ATOM 1151 C C . PRO A 1 154 ? 27.291 5.148 -41.008 1.00 55.91 154 PRO A C 1
ATOM 1153 O O . PRO A 1 154 ? 28.492 5.128 -40.718 1.00 55.91 154 PRO A O 1
ATOM 1156 N N . GLU A 1 155 ? 26.641 4.122 -41.576 1.00 56.00 155 GLU A N 1
ATOM 1157 C CA . GLU A 1 155 ? 27.358 3.030 -42.212 1.00 56.00 155 GLU A CA 1
ATOM 1158 C C . GLU A 1 155 ? 28.353 3.752 -43.099 1.00 56.00 155 GLU A C 1
ATOM 1160 O O . GLU A 1 155 ? 27.946 4.562 -43.937 1.00 56.00 155 GLU A O 1
ATOM 1165 N N . ALA A 1 156 ? 29.644 3.612 -42.786 1.00 57.84 156 ALA A N 1
ATOM 1166 C CA . ALA A 1 156 ? 30.683 4.192 -43.602 1.00 57.84 156 ALA A CA 1
ATOM 1167 C C . ALA A 1 156 ? 30.408 3.620 -44.985 1.00 57.84 156 ALA A C 1
ATOM 1169 O O . ALA A 1 156 ? 30.557 2.418 -45.196 1.00 57.84 156 ALA A O 1
ATOM 1170 N N . PHE A 1 157 ? 29.848 4.462 -45.847 1.00 56.50 157 PHE A N 1
ATOM 1171 C CA . PHE A 1 157 ? 29.449 4.103 -47.185 1.00 56.50 157 PHE A CA 1
ATOM 1172 C C . PHE A 1 157 ? 30.772 3.856 -47.902 1.00 56.50 157 PHE A C 1
ATOM 1174 O O . PHE A 1 157 ? 31.415 4.789 -48.378 1.00 56.50 157 PHE A O 1
ATOM 1181 N N . ASP A 1 158 ? 31.244 2.611 -47.841 1.00 57.19 158 ASP A N 1
ATOM 1182 C CA . ASP A 1 158 ? 32.455 2.121 -48.493 1.00 57.19 158 ASP A CA 1
ATOM 1183 C C . ASP A 1 158 ? 32.159 1.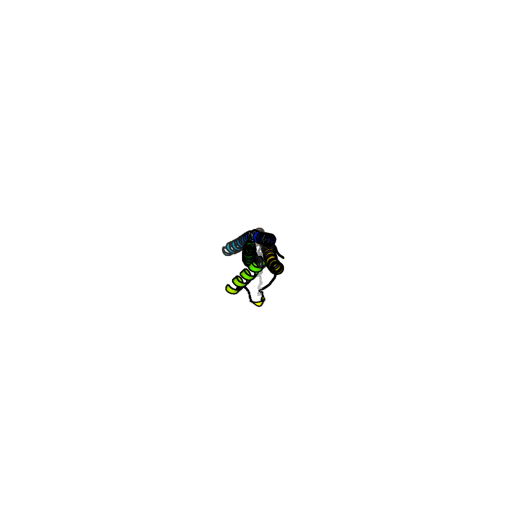921 -49.984 1.00 57.19 158 ASP A C 1
ATOM 1185 O O . ASP A 1 158 ? 32.307 0.841 -50.540 1.00 57.19 158 ASP A O 1
ATOM 1189 N N . ASP A 1 159 ? 31.677 2.987 -50.618 1.00 55.12 159 ASP A N 1
ATOM 1190 C CA . ASP A 1 159 ? 31.523 3.113 -52.061 1.00 55.12 159 ASP A CA 1
ATOM 1191 C C . ASP A 1 159 ? 32.380 4.297 -52.510 1.00 55.12 159 ASP A C 1
ATOM 1193 O O . ASP A 1 159 ? 31.894 5.261 -53.106 1.00 55.12 159 ASP A O 1
ATOM 1197 N N . ASP A 1 160 ? 33.684 4.236 -52.236 1.00 57.56 160 ASP A N 1
ATOM 1198 C CA . ASP A 1 160 ? 34.635 5.010 -53.025 1.00 57.56 160 ASP A CA 1
ATOM 1199 C C . ASP A 1 160 ? 35.383 4.084 -53.999 1.00 57.56 160 ASP A C 1
ATOM 1201 O O . ASP A 1 160 ? 36.528 3.687 -53.751 1.00 57.56 160 ASP A O 1
ATOM 1205 N N . PRO A 1 161 ? 34.772 3.716 -55.147 1.00 57.62 161 PRO A N 1
ATOM 1206 C CA . PRO A 1 161 ? 35.466 2.950 -56.182 1.00 57.62 161 PRO A CA 1
ATOM 1207 C C . PRO A 1 161 ? 36.704 3.694 -56.719 1.00 57.62 161 PRO A C 1
ATOM 1209 O O . PRO A 1 161 ? 37.581 3.075 -57.330 1.00 57.62 161 PRO A O 1
ATOM 1212 N N . VAL A 1 162 ? 36.824 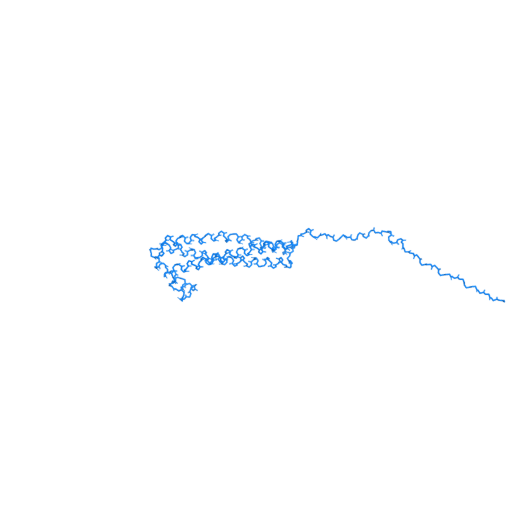5.004 -56.463 1.00 58.00 162 VAL A N 1
ATOM 1213 C CA . VAL A 1 162 ? 37.914 5.858 -56.947 1.00 58.00 162 VAL A CA 1
ATOM 1214 C C . VAL A 1 162 ? 39.168 5.751 -56.070 1.00 58.00 162 VAL A C 1
ATOM 1216 O O . VAL A 1 162 ? 40.280 5.897 -56.580 1.00 58.00 162 VAL A O 1
ATOM 1219 N N . ALA A 1 163 ? 39.042 5.386 -54.789 1.00 55.00 163 ALA A N 1
ATOM 1220 C CA . ALA A 1 163 ? 40.192 5.226 -53.891 1.00 55.00 163 ALA A CA 1
ATOM 1221 C C . ALA A 1 163 ? 41.119 4.056 -54.294 1.00 55.00 163 ALA A C 1
ATOM 1223 O O . ALA A 1 163 ? 42.310 4.054 -53.976 1.00 55.00 163 ALA A O 1
ATOM 1224 N N . SER A 1 164 ? 40.609 3.083 -55.058 1.00 56.00 164 SER A N 1
ATOM 1225 C CA . SER A 1 164 ? 41.403 1.969 -55.600 1.00 56.00 164 SER A CA 1
ATOM 1226 C C . SER A 1 164 ? 42.243 2.337 -56.836 1.00 56.00 164 SER A C 1
ATOM 1228 O O . SER A 1 164 ? 43.227 1.656 -57.135 1.00 56.00 164 SER A O 1
ATOM 1230 N N . LEU A 1 165 ? 41.896 3.431 -57.524 1.00 57.12 165 LEU A N 1
ATOM 1231 C CA . LEU A 1 165 ? 42.515 3.871 -58.782 1.00 57.12 165 LEU A CA 1
ATOM 1232 C C . LEU A 1 165 ? 43.804 4.678 -58.586 1.00 57.12 165 LEU A C 1
ATOM 1234 O O . LEU A 1 165 ? 44.565 4.851 -59.534 1.00 57.12 165 LEU A O 1
ATOM 1238 N N . TRP A 1 166 ? 44.088 5.136 -57.365 1.00 57.06 166 TRP A N 1
ATOM 1239 C CA . TRP A 1 166 ? 45.294 5.905 -57.052 1.00 57.06 166 TRP A CA 1
ATOM 1240 C C . TRP A 1 166 ? 46.290 5.088 -56.217 1.00 57.06 166 TRP A C 1
ATOM 1242 O O . TRP A 1 166 ? 46.743 5.503 -55.152 1.00 57.06 166 TRP A O 1
ATOM 1252 N N . ARG A 1 167 ? 46.662 3.895 -56.701 1.00 58.44 167 ARG A N 1
ATOM 1253 C CA . ARG A 1 167 ? 47.937 3.275 -56.308 1.00 58.44 167 ARG A CA 1
ATOM 1254 C C . ARG A 1 167 ? 49.014 3.751 -57.283 1.00 58.44 167 ARG A C 1
ATOM 1256 O O . ARG A 1 167 ? 49.016 3.276 -58.415 1.00 58.44 167 ARG A O 1
ATOM 1263 N N . PRO A 1 168 ? 49.942 4.641 -56.892 1.00 53.06 168 PRO A N 1
ATOM 1264 C CA . PRO A 1 168 ? 51.091 4.936 -57.732 1.00 53.06 168 PRO A CA 1
ATOM 1265 C C . PRO A 1 168 ? 51.931 3.661 -57.859 1.00 53.06 168 PRO A C 1
ATOM 1267 O O . PRO A 1 168 ? 52.482 3.146 -56.881 1.00 53.06 168 PRO A O 1
ATOM 1270 N N . GLU A 1 169 ? 51.962 3.113 -59.072 1.00 55.72 169 GLU A N 1
ATOM 1271 C CA . GLU A 1 169 ? 52.815 1.994 -59.446 1.00 55.72 169 GLU A CA 1
ATOM 1272 C C . GLU A 1 169 ? 54.273 2.323 -59.110 1.00 55.72 169 GLU A C 1
ATOM 1274 O O . GLU A 1 169 ? 54.778 3.417 -59.374 1.00 55.72 169 GLU A O 1
ATOM 1279 N N . ARG A 1 170 ? 54.957 1.363 -58.481 1.00 54.88 170 ARG A N 1
ATOM 1280 C CA . ARG A 1 170 ? 56.384 1.464 -58.174 1.00 54.88 170 ARG A CA 1
ATOM 1281 C C . ARG A 1 170 ? 57.150 1.647 -59.484 1.00 54.88 170 ARG A C 1
ATOM 1283 O O . ARG A 1 170 ? 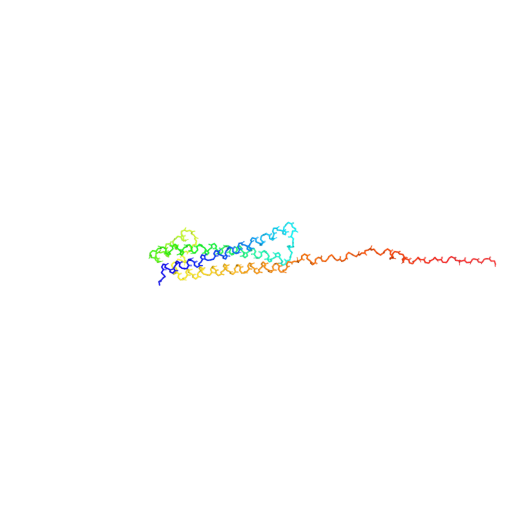57.016 0.830 -60.391 1.00 54.88 170 ARG A O 1
ATOM 1290 N N . ALA A 1 171 ? 57.971 2.690 -59.546 1.00 51.62 171 ALA A N 1
ATOM 1291 C CA . ALA A 1 171 ? 58.855 2.961 -60.670 1.00 51.62 171 ALA A CA 1
ATOM 1292 C C . ALA A 1 171 ? 59.745 1.739 -60.998 1.00 51.62 171 ALA A C 1
ATOM 1294 O O . ALA A 1 171 ? 60.290 1.121 -60.076 1.00 51.62 171 ALA A O 1
ATOM 1295 N N . PRO A 1 172 ? 59.931 1.389 -62.283 1.00 48.53 172 PRO A N 1
ATOM 1296 C CA . PRO A 1 172 ? 60.838 0.323 -62.678 1.00 48.53 172 PRO A CA 1
ATOM 1297 C C . PRO A 1 172 ? 62.297 0.740 -62.447 1.00 48.53 172 PRO A C 1
ATOM 1299 O O . PRO A 1 172 ? 62.751 1.789 -62.902 1.00 48.53 172 PRO A O 1
ATOM 1302 N N . SER A 1 173 ? 63.034 -0.113 -61.737 1.00 49.09 173 SER A N 1
ATOM 1303 C CA . SER A 1 173 ? 64.483 -0.034 -61.552 1.00 49.09 173 SER A CA 1
ATOM 1304 C C . SER A 1 173 ? 65.196 -0.032 -62.905 1.00 49.09 173 SER A C 1
ATOM 1306 O O . SER A 1 173 ? 65.079 -0.989 -63.673 1.00 49.09 173 SER A O 1
ATOM 1308 N N . SER A 1 174 ? 65.946 1.032 -63.182 1.00 50.75 174 SER A N 1
ATOM 1309 C CA . SER A 1 174 ? 66.793 1.171 -64.360 1.00 50.75 174 SER A CA 1
ATOM 1310 C C . SER A 1 174 ? 67.886 0.099 -64.382 1.00 50.75 174 SER A C 1
ATOM 1312 O O . SER A 1 174 ? 68.845 0.116 -63.614 1.00 50.75 174 SER A O 1
ATOM 1314 N N . ILE A 1 175 ? 67.740 -0.839 -65.314 1.00 53.38 175 ILE A N 1
ATOM 1315 C CA . ILE A 1 175 ? 68.805 -1.711 -65.798 1.00 53.38 175 ILE A CA 1
ATOM 1316 C C . ILE A 1 175 ? 69.532 -0.934 -66.894 1.00 53.38 175 ILE A C 1
ATOM 1318 O O . ILE A 1 175 ? 68.989 -0.798 -67.980 1.00 53.38 175 ILE A O 1
ATOM 1322 N N . PHE A 1 176 ? 70.737 -0.435 -66.624 1.00 50.75 176 PHE A N 1
ATOM 1323 C CA . PHE A 1 176 ? 71.769 -0.227 -67.648 1.00 50.75 176 PHE A CA 1
ATOM 1324 C C . PHE A 1 176 ? 73.148 -0.175 -66.976 1.00 50.75 176 PHE A C 1
ATOM 1326 O O . PHE A 1 176 ? 73.669 0.881 -66.632 1.00 50.75 176 PHE A O 1
ATOM 1333 N N . GLY A 1 177 ? 73.732 -1.357 -66.769 1.00 44.66 177 GLY A N 1
ATOM 1334 C CA . GLY A 1 177 ? 75.169 -1.520 -66.566 1.00 44.66 177 GLY A CA 1
ATOM 1335 C C . GLY A 1 177 ? 75.827 -1.736 -67.925 1.00 44.66 177 GLY A C 1
ATOM 1336 O O . GLY A 1 177 ? 75.681 -2.802 -68.519 1.00 44.66 177 GLY A O 1
ATOM 1337 N N . VAL A 1 178 ? 76.510 -0.713 -68.434 1.00 52.88 178 VAL A N 1
ATOM 1338 C CA . VAL A 1 178 ? 77.332 -0.794 -69.646 1.00 52.88 178 VAL A CA 1
ATOM 1339 C C . VAL A 1 178 ? 78.663 -1.459 -69.285 1.00 52.88 178 VAL A C 1
ATOM 1341 O O . VAL A 1 178 ? 79.388 -0.979 -68.417 1.00 52.88 178 VAL A O 1
ATOM 1344 N N . ARG A 1 179 ? 78.964 -2.574 -69.956 1.00 45.34 179 ARG A N 1
ATOM 1345 C CA . ARG A 1 179 ? 80.263 -3.257 -69.959 1.00 45.34 179 ARG A CA 1
ATOM 1346 C C . ARG A 1 179 ? 81.068 -2.704 -71.139 1.00 45.34 179 ARG A C 1
ATOM 1348 O O . ARG A 1 179 ? 80.591 -2.787 -72.268 1.00 45.34 179 ARG A O 1
ATOM 1355 N N . ILE A 1 180 ? 82.252 -2.152 -70.886 1.00 53.53 180 ILE A N 1
ATOM 1356 C CA . ILE A 1 180 ? 83.264 -1.912 -71.922 1.00 53.53 180 ILE A CA 1
ATOM 1357 C C . ILE A 1 180 ? 84.492 -2.726 -71.532 1.00 53.53 180 ILE A C 1
ATOM 1359 O O . ILE A 1 180 ? 85.165 -2.394 -70.561 1.00 53.53 180 ILE A O 1
ATOM 1363 N N . ASP A 1 181 ? 84.730 -3.784 -72.301 1.00 59.34 181 ASP A N 1
ATOM 1364 C CA . ASP A 1 181 ? 86.014 -4.464 -72.419 1.00 59.34 181 ASP A CA 1
ATOM 1365 C C . ASP A 1 181 ? 86.526 -4.180 -73.839 1.00 59.34 181 ASP A C 1
ATOM 1367 O O . ASP A 1 181 ? 85.873 -4.588 -74.804 1.00 59.34 181 ASP A O 1
ATOM 1371 N N . ALA A 1 182 ? 87.636 -3.445 -73.945 1.00 51.44 182 ALA A N 1
ATOM 1372 C CA . ALA A 1 182 ? 88.668 -3.508 -74.993 1.00 51.44 182 ALA A CA 1
ATOM 1373 C C . ALA A 1 182 ? 89.726 -2.427 -74.730 1.00 51.44 182 ALA A C 1
ATOM 1375 O O . ALA A 1 182 ? 89.349 -1.233 -74.695 1.00 51.44 182 ALA A O 1
#

Radius of gyration: 36.4 Å; Cα contacts (8 Å, |Δi|>4): 163; chains: 1; bounding box: 111×24×103 Å

pLDDT: mean 83.7, std 15.78, range [44.66, 98.38]

Nearest PDB structures (foldseek):
  6dfk-assembly1_C  TM=3.146E-01  e=2.779E+00  Plasmodium falciparum 3D7

Sequence (182 aa):
MTTAFELHTMGLLLRQGRRLNALSLGLLALTGLWLLLAGFGFGALVGWTAYGLGLSAIAGLLQVYYAARVDFDAGLLLAAARERDPAHAATAVDASLQALGLQAPEHAGRDWSARWRGARGLLRRQAACLIAQALLLASAWWLAPLPLDNDPAPEAFDDDPVASLWRPERAPSSIFGVRIDA

Mean predicted aligned error: 11.97 Å

Solvent-accessible surface area (backbone atoms only — not comparable to full-atom values): 10277 Å² total; per-residue (Å²): 134,80,49,45,68,55,33,35,53,53,14,56,59,37,52,52,48,55,59,57,42,54,51,31,52,52,51,36,50,51,48,48,50,51,56,51,40,30,74,74,68,53,63,79,76,55,72,68,24,40,54,22,40,52,52,16,44,52,25,27,52,52,20,50,55,30,37,55,53,27,47,50,52,15,50,52,30,43,54,35,29,71,40,93,47,54,69,59,30,52,52,53,48,45,52,51,34,39,76,69,70,76,42,63,79,90,70,53,89,68,54,69,72,59,53,50,53,51,49,52,50,37,49,51,49,24,51,50,23,40,52,49,18,52,52,26,41,51,50,17,60,71,61,41,82,59,82,80,76,66,64,73,71,73,72,78,75,87,75,58,80,64,72,72,72,72,65,82,75,79,80,80,81,84,86,80,86,84,84,88,88,132